Protein AF-A0A7Y9KWG1-F1 (afdb_monomer_lite)

Secondary structure (DSSP, 8-state):
---HHHHHHHHHHHHHHHHHHHHHHHHHHHHHHTT--SS-S-TT--TT-HHHHHHHHHHHHHHHHHHHHHHHHHHHHHHHHHHHHHHHHHHHHHHHHHHHHHHHHHHHHHHHHHHHHHHHHHHHHHHHHHHHHHHHHHHHHHHHHTS-------PPP--S-----TTSGGGS-THHHHHHHHHHHHHHHHHHHHHHHHHTT---

Structure (mmCIF, N/CA/C/O backbone):
data_AF-A0A7Y9KWG1-F1
#
_entry.id   AF-A0A7Y9KWG1-F1
#
loop_
_atom_site.group_PDB
_atom_site.id
_atom_site.type_symbol
_atom_site.label_atom_id
_atom_site.label_alt_id
_atom_site.label_comp_id
_atom_site.label_asym_id
_atom_site.label_entity_id
_atom_site.label_seq_id
_atom_site.pdbx_PDB_ins_code
_atom_site.Cartn_x
_atom_site.Cartn_y
_atom_site.Cartn_z
_atom_site.occupancy
_atom_site.B_iso_or_equiv
_atom_site.auth_seq_id
_atom_site.auth_comp_id
_atom_site.auth_asym_id
_atom_site.auth_atom_id
_atom_site.pdbx_PDB_model_num
ATOM 1 N N . MET A 1 1 ? 37.157 -13.982 -75.250 1.00 63.09 1 MET A N 1
ATOM 2 C CA . MET A 1 1 ? 36.472 -14.743 -74.189 1.00 63.09 1 MET A CA 1
ATOM 3 C C . MET A 1 1 ? 37.329 -14.555 -72.957 1.00 63.09 1 MET A C 1
ATOM 5 O O . MET A 1 1 ? 38.523 -14.784 -73.081 1.00 63.09 1 MET A O 1
ATOM 9 N N . LEU A 1 2 ? 36.784 -13.991 -71.878 1.00 57.88 2 LEU A N 1
ATOM 10 C CA . LEU A 1 2 ? 37.508 -13.905 -70.606 1.00 57.88 2 LEU A CA 1
ATOM 11 C C . LEU A 1 2 ? 37.695 -15.330 -70.076 1.00 57.88 2 LEU A C 1
ATOM 13 O O . LEU A 1 2 ? 36.798 -16.157 -70.253 1.00 57.88 2 LEU A O 1
ATOM 17 N N . ASP A 1 3 ? 38.848 -15.624 -69.483 1.00 78.81 3 ASP A N 1
ATOM 18 C CA . ASP A 1 3 ? 39.082 -16.937 -68.889 1.00 78.81 3 ASP A CA 1
ATOM 19 C C . ASP A 1 3 ? 38.172 -17.104 -67.662 1.00 78.81 3 ASP A C 1
ATOM 21 O O . ASP A 1 3 ? 37.868 -16.140 -66.960 1.00 78.81 3 ASP A O 1
ATOM 25 N N . ALA A 1 4 ? 37.733 -18.331 -67.362 1.00 77.38 4 ALA A N 1
ATOM 26 C CA . ALA A 1 4 ? 36.823 -18.611 -66.238 1.00 77.38 4 ALA A CA 1
ATOM 27 C C . ALA A 1 4 ? 37.350 -18.104 -64.872 1.00 77.38 4 ALA A C 1
ATOM 29 O O . ALA A 1 4 ? 36.584 -17.887 -63.932 1.00 77.38 4 ALA A O 1
ATOM 30 N N . ILE A 1 5 ? 38.668 -17.900 -64.766 1.00 76.06 5 ILE A N 1
ATOM 31 C CA . ILE A 1 5 ? 39.344 -17.313 -63.604 1.00 76.06 5 ILE A CA 1
ATOM 32 C C . ILE A 1 5 ? 39.024 -15.814 -63.472 1.00 76.06 5 ILE A C 1
ATOM 34 O O . ILE A 1 5 ? 38.754 -15.349 -62.362 1.00 76.06 5 ILE A O 1
ATOM 38 N N . ASP A 1 6 ? 38.983 -15.078 -64.583 1.00 83.50 6 ASP A N 1
ATOM 39 C CA . ASP A 1 6 ? 38.647 -13.651 -64.600 1.00 83.50 6 ASP A CA 1
ATOM 40 C C . ASP A 1 6 ? 37.170 -13.434 -64.246 1.00 83.50 6 ASP A C 1
ATOM 42 O O . ASP A 1 6 ? 36.830 -12.526 -63.487 1.00 83.50 6 ASP A O 1
ATOM 46 N N . GLU A 1 7 ? 36.286 -14.316 -64.717 1.00 84.94 7 GLU A N 1
ATOM 47 C CA . GLU A 1 7 ? 34.850 -14.259 -64.421 1.00 84.94 7 GLU A CA 1
ATOM 48 C C . GLU A 1 7 ? 34.554 -14.504 -62.929 1.00 84.94 7 GLU A C 1
ATOM 50 O O . GLU A 1 7 ? 33.782 -13.768 -62.306 1.00 84.94 7 GLU A O 1
ATOM 55 N N . ALA A 1 8 ? 35.231 -15.478 -62.311 1.00 83.56 8 ALA A N 1
ATOM 56 C CA . ALA A 1 8 ? 35.120 -15.730 -60.875 1.00 83.56 8 ALA A CA 1
ATOM 57 C C . ALA A 1 8 ? 35.680 -14.573 -60.023 1.00 83.56 8 ALA A C 1
ATOM 59 O O . ALA A 1 8 ? 35.134 -14.268 -58.957 1.00 83.56 8 ALA A O 1
ATOM 60 N N . HIS A 1 9 ? 36.752 -13.915 -60.479 1.00 86.25 9 HIS A N 1
ATOM 61 C CA . HIS A 1 9 ? 37.330 -12.759 -59.793 1.00 86.25 9 HIS A CA 1
ATOM 62 C C . HIS A 1 9 ? 36.401 -11.537 -59.842 1.00 86.25 9 HIS A C 1
ATOM 64 O O . HIS A 1 9 ? 36.146 -10.918 -58.807 1.00 86.25 9 HIS A O 1
ATOM 70 N N . ILE A 1 10 ? 35.825 -11.243 -61.012 1.00 85.81 10 ILE A N 1
ATOM 71 C CA . ILE A 1 10 ? 34.854 -10.154 -61.195 1.00 85.81 10 ILE A CA 1
ATOM 72 C C . ILE A 1 10 ? 33.613 -10.382 -60.328 1.00 85.81 10 ILE A C 1
ATOM 74 O O . ILE A 1 10 ? 33.150 -9.461 -59.657 1.00 85.81 10 ILE A O 1
ATOM 78 N N . LYS A 1 11 ? 33.099 -11.616 -60.284 1.00 90.38 11 LYS A N 1
ATOM 79 C CA . LYS A 1 11 ? 31.949 -11.953 -59.439 1.00 90.38 11 LYS A CA 1
ATOM 80 C C . LYS A 1 11 ? 32.225 -11.676 -57.959 1.00 90.38 11 LYS A C 1
ATOM 82 O O . LYS A 1 11 ? 31.400 -11.056 -57.296 1.00 90.38 11 LYS A O 1
ATOM 87 N N . ARG A 1 12 ? 33.398 -12.072 -57.453 1.00 88.88 12 ARG A N 1
ATOM 88 C CA . ARG A 1 12 ? 33.792 -11.814 -56.059 1.00 88.88 12 ARG A CA 1
ATOM 89 C C . ARG A 1 12 ? 33.880 -10.317 -55.753 1.00 88.88 12 ARG A C 1
ATOM 91 O O . ARG A 1 12 ? 33.407 -9.893 -54.706 1.00 88.88 12 ARG A O 1
ATOM 98 N N . LEU A 1 13 ? 34.455 -9.530 -56.662 1.00 87.81 13 LEU A N 1
ATOM 99 C CA . LEU A 1 13 ? 34.526 -8.073 -56.519 1.00 87.81 13 LEU A CA 1
ATOM 100 C C . LEU A 1 13 ? 33.133 -7.433 -56.487 1.00 87.81 13 LEU A C 1
ATOM 102 O O . LEU A 1 13 ? 32.900 -6.519 -55.702 1.00 87.81 13 LEU A O 1
ATOM 106 N N . ASN A 1 14 ? 32.196 -7.919 -57.304 1.00 87.88 14 ASN A N 1
ATOM 107 C CA . ASN A 1 14 ? 30.817 -7.432 -57.292 1.00 87.88 14 ASN A CA 1
ATOM 108 C C . ASN A 1 14 ? 30.108 -7.762 -55.972 1.00 87.88 14 ASN A C 1
ATOM 110 O O . ASN A 1 14 ? 29.513 -6.870 -55.379 1.00 87.88 14 ASN A O 1
ATOM 114 N N . GLU A 1 15 ? 30.246 -8.989 -55.463 1.00 90.75 15 GLU A N 1
ATOM 115 C CA . GLU A 1 15 ? 29.687 -9.381 -54.159 1.00 90.75 15 GLU A CA 1
ATOM 116 C C . GLU A 1 15 ? 30.280 -8.554 -53.002 1.00 90.75 15 GLU A C 1
ATOM 118 O O . GLU A 1 15 ? 29.575 -8.168 -52.070 1.00 90.75 15 GLU A O 1
ATOM 123 N N . GLU A 1 16 ? 31.582 -8.261 -53.040 1.00 88.62 16 GLU A N 1
ATOM 124 C CA . GLU A 1 16 ? 32.236 -7.403 -52.046 1.00 88.62 16 GLU A CA 1
ATOM 125 C C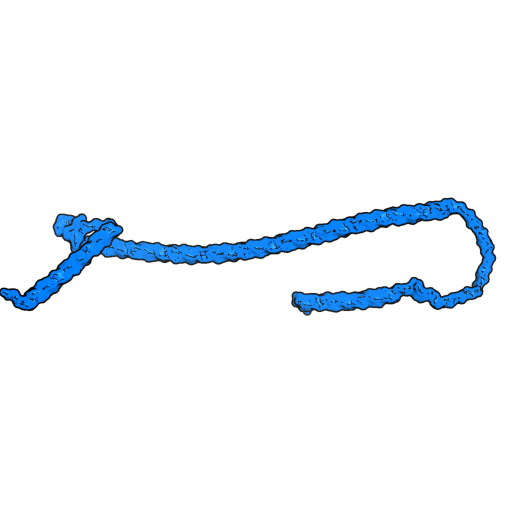 . GLU A 1 16 ? 31.746 -5.949 -52.139 1.00 88.62 16 GLU A C 1
ATOM 127 O O . GLU A 1 16 ? 31.487 -5.312 -51.115 1.00 88.62 16 GLU A O 1
ATOM 132 N N . ASN A 1 17 ? 31.542 -5.440 -53.355 1.00 83.94 17 ASN A N 1
ATOM 133 C CA . ASN A 1 17 ? 30.982 -4.111 -53.587 1.00 83.94 17 ASN A CA 1
ATOM 134 C C . ASN A 1 17 ? 29.526 -3.995 -53.121 1.00 83.94 17 ASN A C 1
ATOM 136 O O . ASN A 1 17 ? 29.166 -2.958 -52.559 1.00 83.94 17 ASN A O 1
ATOM 140 N N . GLU A 1 18 ? 28.712 -5.034 -53.321 1.00 90.25 18 GLU A N 1
ATOM 141 C CA . GLU A 1 18 ? 27.336 -5.119 -52.819 1.00 90.25 18 GLU A CA 1
ATOM 142 C C . GLU A 1 18 ? 27.313 -5.075 -51.289 1.00 90.25 18 GLU A C 1
ATOM 144 O O . GLU A 1 18 ? 26.686 -4.181 -50.720 1.00 90.25 18 GLU A O 1
ATOM 149 N N . ARG A 1 19 ? 28.102 -5.925 -50.613 1.00 88.56 19 ARG A N 1
ATOM 150 C CA . ARG A 1 19 ? 28.241 -5.890 -49.142 1.00 88.56 19 ARG A CA 1
ATOM 151 C C . ARG A 1 19 ? 28.745 -4.539 -48.641 1.00 88.56 19 ARG A C 1
ATOM 153 O O . ARG A 1 19 ? 28.285 -4.033 -47.620 1.00 88.56 19 ARG A O 1
ATOM 160 N N . GLY A 1 20 ? 29.686 -3.929 -49.360 1.00 89.00 20 GLY A N 1
ATOM 161 C CA . GLY A 1 20 ? 30.158 -2.577 -49.071 1.00 89.00 20 GLY A CA 1
ATOM 162 C C . GLY A 1 20 ? 29.061 -1.523 -49.252 1.00 89.00 20 GLY A C 1
ATOM 163 O O . GLY A 1 20 ? 29.008 -0.557 -48.498 1.00 89.00 20 GLY A O 1
ATOM 164 N N . GLY A 1 21 ? 28.176 -1.692 -50.237 1.00 89.44 21 GLY A N 1
ATOM 165 C CA . GLY A 1 21 ? 26.978 -0.876 -50.443 1.00 89.44 21 GLY A CA 1
ATOM 166 C C . GLY A 1 21 ? 26.003 -0.966 -49.270 1.00 89.44 21 GLY A C 1
ATOM 167 O O . GLY A 1 21 ? 25.640 0.067 -48.712 1.00 89.44 21 GLY A O 1
ATOM 168 N N . GLU A 1 22 ? 25.665 -2.181 -48.845 1.00 91.56 22 GLU A N 1
ATOM 169 C CA . GLU A 1 22 ? 24.776 -2.438 -47.705 1.00 91.56 22 GLU A CA 1
ATOM 170 C C . GLU A 1 22 ? 25.346 -1.877 -46.396 1.00 91.56 22 GLU A C 1
ATOM 172 O O . GLU A 1 22 ? 24.658 -1.178 -45.654 1.00 91.56 22 GLU A O 1
ATOM 177 N N . ALA A 1 23 ? 26.636 -2.106 -46.127 1.00 88.38 23 ALA A N 1
ATOM 178 C CA . ALA A 1 23 ? 27.297 -1.570 -44.938 1.00 88.38 23 ALA A CA 1
ATOM 179 C C . ALA A 1 23 ? 27.255 -0.034 -44.905 1.00 88.38 23 ALA A C 1
ATOM 181 O O . ALA A 1 23 ? 27.014 0.568 -43.856 1.00 88.38 23 ALA A O 1
ATOM 182 N N . ARG A 1 24 ? 27.444 0.609 -46.064 1.00 89.62 24 ARG A N 1
ATOM 183 C CA . ARG A 1 24 ? 27.306 2.061 -46.213 1.00 89.62 24 ARG A CA 1
ATOM 184 C C . ARG A 1 24 ? 25.878 2.514 -45.918 1.00 89.62 24 ARG A C 1
ATOM 186 O O . ARG A 1 24 ? 25.691 3.449 -45.144 1.00 89.62 24 ARG A O 1
ATOM 193 N N . GLU A 1 25 ? 24.872 1.840 -46.461 1.00 91.50 25 GLU A N 1
ATOM 194 C CA . GLU A 1 25 ? 23.468 2.167 -46.195 1.00 91.50 25 GLU A CA 1
ATOM 195 C C . GLU A 1 25 ? 23.121 2.077 -44.700 1.00 91.50 25 GLU A C 1
ATOM 197 O O . GLU A 1 25 ? 22.527 3.008 -44.147 1.00 91.50 25 GLU A O 1
ATOM 202 N N . VAL A 1 26 ? 23.571 1.017 -44.019 1.00 92.94 26 VAL A N 1
ATOM 203 C CA . VAL A 1 26 ? 23.389 0.849 -42.569 1.00 92.94 26 VAL A CA 1
ATOM 204 C C . VAL A 1 26 ? 24.046 1.993 -41.802 1.00 92.94 26 VAL A C 1
ATOM 206 O O . VAL A 1 26 ? 23.401 2.612 -40.957 1.00 92.94 26 VAL A O 1
ATOM 209 N N . VAL A 1 27 ? 25.299 2.336 -42.116 1.00 91.75 27 VAL A N 1
ATOM 210 C CA . VAL A 1 27 ? 26.000 3.437 -41.439 1.00 91.75 27 VAL A CA 1
ATOM 211 C C . VAL A 1 27 ? 25.321 4.781 -41.701 1.00 91.75 27 VAL A C 1
ATOM 213 O O . VAL A 1 27 ? 25.175 5.566 -40.768 1.00 91.75 27 VAL A O 1
ATOM 216 N N . ALA A 1 28 ? 24.843 5.047 -42.919 1.00 89.44 28 ALA A N 1
ATOM 217 C CA . ALA A 1 28 ? 24.064 6.251 -43.211 1.00 89.44 28 ALA A CA 1
ATOM 218 C C . ALA A 1 28 ? 22.732 6.286 -42.447 1.00 89.44 28 ALA A C 1
ATOM 220 O O . ALA A 1 28 ? 22.274 7.359 -42.052 1.00 89.44 28 ALA A O 1
ATOM 221 N N . SER A 1 29 ? 22.086 5.138 -42.230 1.00 92.88 29 SER A N 1
ATOM 222 C CA . SER A 1 29 ? 20.887 5.056 -41.393 1.00 92.88 29 SER A CA 1
ATOM 223 C C . SER A 1 29 ? 21.209 5.352 -39.932 1.00 92.88 29 SER A C 1
ATOM 225 O O . SER A 1 29 ? 20.569 6.215 -39.342 1.00 92.88 29 SER A O 1
ATOM 227 N N . VAL A 1 30 ? 22.229 4.699 -39.368 1.00 93.19 30 VAL A N 1
ATOM 228 C CA . VAL A 1 30 ? 22.661 4.913 -37.979 1.00 93.19 30 VAL A CA 1
ATOM 229 C C . VAL A 1 30 ? 23.086 6.363 -37.763 1.00 93.19 30 VAL A C 1
ATOM 231 O O . VAL A 1 30 ? 22.670 6.979 -36.789 1.00 93.19 30 VAL A O 1
ATOM 234 N N . ALA A 1 31 ? 23.849 6.941 -38.691 1.00 92.19 31 ALA A N 1
ATOM 235 C CA . ALA A 1 31 ? 24.251 8.339 -38.631 1.00 92.19 31 ALA A CA 1
ATOM 236 C C . ALA A 1 31 ? 23.039 9.280 -38.612 1.00 92.19 31 ALA A C 1
ATOM 238 O O . ALA A 1 31 ? 22.985 10.166 -37.770 1.00 92.19 31 ALA A O 1
ATOM 239 N N . ARG A 1 32 ? 22.028 9.048 -39.463 1.00 93.19 32 ARG A N 1
ATOM 240 C CA . ARG A 1 32 ? 20.771 9.818 -39.430 1.00 93.19 32 ARG A CA 1
ATOM 241 C C . ARG A 1 32 ? 20.016 9.650 -38.113 1.00 93.19 32 ARG A C 1
ATOM 243 O O . ARG A 1 32 ? 19.510 10.630 -37.587 1.00 93.19 32 ARG A O 1
ATOM 250 N N . THR A 1 33 ? 19.938 8.433 -37.576 1.00 95.31 33 THR A N 1
ATOM 251 C CA . THR A 1 33 ? 19.261 8.164 -36.296 1.00 95.31 33 THR A CA 1
ATOM 252 C C . THR A 1 33 ? 19.965 8.833 -35.116 1.00 95.31 33 THR A C 1
ATOM 254 O O . THR A 1 33 ? 19.301 9.297 -34.197 1.00 95.31 33 THR A O 1
ATOM 257 N N . LEU A 1 34 ? 21.296 8.892 -35.147 1.00 94.06 34 LEU A N 1
ATOM 258 C CA . LEU A 1 34 ? 22.128 9.511 -34.112 1.00 94.06 34 LEU A CA 1
ATOM 259 C C . LEU A 1 34 ? 22.399 11.004 -34.360 1.00 94.06 34 LEU A C 1
ATOM 261 O O . LEU A 1 34 ? 23.184 11.597 -33.626 1.00 94.06 34 LEU A O 1
ATOM 265 N N . ASP A 1 35 ? 21.801 11.586 -35.402 1.00 93.75 35 ASP A N 1
ATOM 266 C CA . ASP A 1 35 ? 22.031 12.967 -35.850 1.00 93.75 35 ASP A CA 1
ATOM 267 C C . ASP A 1 35 ? 23.522 13.310 -36.088 1.00 93.75 35 ASP A C 1
ATOM 269 O O . ASP A 1 35 ? 24.018 14.406 -35.826 1.00 93.75 35 ASP A O 1
ATOM 273 N N . VAL A 1 36 ? 24.285 12.338 -36.594 1.00 91.94 36 VAL A N 1
ATOM 274 C CA . VAL A 1 36 ? 25.698 12.494 -36.953 1.00 91.94 36 VAL A CA 1
ATOM 275 C C . VAL A 1 36 ? 25.813 12.909 -38.417 1.00 91.94 36 VAL A C 1
ATOM 277 O O . VAL A 1 36 ? 25.552 12.128 -39.331 1.00 91.94 36 VAL A O 1
ATOM 280 N N . VAL A 1 37 ? 26.283 14.133 -38.654 1.00 87.62 37 VAL A N 1
ATOM 281 C CA . VAL A 1 37 ? 26.509 14.655 -40.011 1.00 87.62 37 VAL A CA 1
ATOM 282 C C . VAL A 1 37 ? 27.708 13.969 -40.678 1.00 87.62 37 VAL A C 1
ATOM 284 O O . VAL A 1 37 ? 28.853 14.119 -40.234 1.00 87.62 37 VAL A O 1
ATOM 287 N N . LEU A 1 38 ? 27.449 13.256 -41.779 1.00 81.88 38 LEU A N 1
ATOM 288 C CA . LEU A 1 38 ? 28.458 12.663 -42.660 1.00 81.88 38 LEU A CA 1
ATOM 289 C C . LEU A 1 38 ? 28.808 13.646 -43.794 1.00 81.88 38 LEU A C 1
ATOM 291 O O . LEU A 1 38 ? 27.933 13.996 -44.580 1.00 81.88 38 LEU A O 1
ATOM 295 N N . GLY A 1 39 ? 30.079 14.055 -43.918 1.00 73.06 39 GLY A N 1
ATOM 296 C CA . GLY A 1 39 ? 30.574 14.808 -45.089 1.00 73.06 39 GLY A CA 1
ATOM 297 C C . GLY A 1 39 ? 31.030 16.257 -44.867 1.00 73.06 39 GLY A C 1
ATOM 298 O O . GLY A 1 39 ? 31.574 16.847 -45.792 1.00 73.06 39 GLY A O 1
ATOM 299 N N . ASP A 1 40 ? 30.905 16.813 -43.661 1.00 65.00 40 ASP A N 1
ATOM 300 C CA . ASP A 1 40 ? 31.290 18.211 -43.367 1.00 65.00 40 ASP A CA 1
ATOM 301 C C . ASP A 1 40 ? 32.778 18.419 -43.030 1.00 65.00 40 ASP A C 1
ATOM 303 O O . ASP A 1 40 ? 33.183 19.432 -42.464 1.00 65.00 40 ASP A O 1
ATOM 307 N N . THR A 1 41 ? 33.636 17.457 -43.354 1.00 57.41 41 THR A N 1
ATOM 308 C CA . THR A 1 41 ? 35.002 17.419 -42.820 1.00 57.41 41 THR A CA 1
ATOM 309 C C . THR A 1 41 ? 36.060 18.102 -43.720 1.00 57.41 41 THR A C 1
ATOM 311 O O . THR A 1 41 ? 37.245 18.105 -43.399 1.00 57.41 41 THR A O 1
ATOM 314 N N . GLY A 1 42 ? 35.641 18.807 -44.780 1.00 59.00 42 GLY A N 1
ATOM 315 C CA . GLY A 1 42 ? 36.491 19.698 -45.585 1.00 59.00 42 GLY A CA 1
ATOM 316 C C . GLY A 1 42 ? 36.566 19.332 -47.071 1.00 59.00 42 GLY A C 1
ATOM 317 O O . GLY A 1 42 ? 36.073 18.293 -47.510 1.00 59.00 42 GLY A O 1
ATOM 318 N N . ILE A 1 43 ? 37.183 20.213 -47.869 1.00 54.94 43 ILE A N 1
ATOM 319 C CA . ILE A 1 43 ? 37.320 20.041 -49.325 1.00 54.94 43 ILE A CA 1
ATOM 320 C C . ILE A 1 43 ? 38.084 18.739 -49.616 1.00 54.94 43 ILE A C 1
ATOM 322 O O . ILE A 1 43 ? 39.252 18.609 -49.258 1.00 54.94 43 ILE A O 1
ATOM 326 N N . GLY A 1 44 ? 37.427 17.797 -50.298 1.00 61.28 44 GLY A N 1
ATOM 327 C CA . GLY A 1 44 ? 38.034 16.548 -50.770 1.00 61.28 44 GLY A CA 1
ATOM 328 C C . GLY A 1 44 ? 37.827 15.321 -49.877 1.00 61.28 44 GLY A C 1
ATOM 329 O O . GLY A 1 44 ? 38.354 14.261 -50.210 1.00 61.28 44 GLY A O 1
ATOM 330 N N . GLN A 1 45 ? 37.062 15.412 -48.784 1.00 63.50 45 GLN A N 1
ATOM 331 C CA . GLN A 1 45 ? 36.772 14.242 -47.952 1.00 63.50 45 GLN A CA 1
ATOM 332 C C . GLN A 1 45 ? 35.499 13.511 -48.376 1.00 63.50 45 GLN A C 1
ATOM 334 O O . GLN A 1 45 ? 34.439 14.098 -48.576 1.00 63.50 45 GLN A O 1
ATOM 339 N N . SER A 1 46 ? 35.626 12.192 -48.521 1.00 78.06 46 SER A N 1
ATOM 340 C CA . SER A 1 46 ? 34.504 11.309 -48.826 1.00 78.06 46 SER A CA 1
ATOM 341 C C . SER A 1 46 ? 33.565 11.211 -47.622 1.00 78.06 46 SER A C 1
ATOM 343 O O . SER A 1 46 ? 34.002 11.143 -46.473 1.00 78.06 46 SER A O 1
ATOM 345 N N . MET A 1 47 ? 32.263 11.096 -47.885 1.00 80.06 47 MET A N 1
ATOM 346 C CA . MET A 1 47 ? 31.250 10.711 -46.891 1.00 80.06 47 MET A CA 1
ATOM 347 C C . MET A 1 47 ? 31.660 9.451 -46.102 1.00 80.06 47 MET A C 1
ATOM 349 O O . MET A 1 47 ? 31.330 9.310 -44.927 1.00 80.06 47 MET A O 1
ATOM 353 N N . TRP A 1 48 ? 32.444 8.578 -46.741 1.00 86.31 48 TRP A N 1
ATOM 354 C CA . TRP A 1 48 ? 32.934 7.305 -46.213 1.00 86.31 48 TRP A CA 1
ATOM 355 C C . TRP A 1 48 ? 34.362 7.367 -45.655 1.00 86.31 48 TRP A C 1
ATOM 357 O O . TRP A 1 48 ? 34.996 6.329 -45.481 1.00 86.31 48 TRP A O 1
ATOM 367 N N . ASP A 1 49 ? 34.892 8.566 -45.392 1.00 87.62 49 ASP A N 1
ATOM 368 C CA . ASP A 1 49 ? 36.191 8.733 -44.734 1.00 87.62 49 ASP A CA 1
ATOM 369 C C . ASP A 1 49 ? 36.182 8.011 -43.366 1.00 87.62 49 ASP A C 1
ATOM 371 O O . ASP A 1 49 ? 35.227 8.172 -42.592 1.00 87.62 49 ASP A O 1
ATOM 375 N N . PRO A 1 50 ? 37.235 7.238 -43.027 1.00 88.31 50 PRO A N 1
ATOM 376 C CA . PRO A 1 50 ? 37.425 6.671 -41.695 1.00 88.31 50 PRO A CA 1
ATOM 377 C C . PRO A 1 50 ? 37.142 7.633 -40.530 1.00 88.31 50 PRO A C 1
ATOM 379 O O . PRO A 1 50 ? 36.683 7.190 -39.477 1.00 88.31 50 PRO A O 1
ATOM 382 N N . ALA A 1 51 ? 37.387 8.939 -40.683 1.00 86.94 51 ALA A N 1
ATOM 383 C CA . ALA A 1 51 ? 37.045 9.938 -39.668 1.00 86.94 51 ALA A CA 1
ATOM 384 C C . ALA A 1 51 ? 35.529 10.048 -39.420 1.00 86.94 51 ALA A C 1
ATOM 386 O O . ALA A 1 51 ? 35.099 10.071 -38.266 1.00 86.94 51 ALA A O 1
ATOM 387 N N . ASN A 1 52 ? 34.718 10.053 -40.480 1.00 86.69 52 ASN A N 1
ATOM 388 C CA . ASN A 1 52 ? 33.259 10.086 -40.381 1.00 86.69 52 ASN A CA 1
ATOM 389 C C . ASN A 1 52 ? 32.712 8.779 -39.794 1.00 86.69 52 ASN A C 1
ATOM 391 O O . ASN A 1 52 ? 31.849 8.816 -38.920 1.00 86.69 52 ASN A O 1
ATOM 395 N N . MET A 1 53 ? 33.284 7.632 -40.174 1.00 90.19 53 MET A N 1
ATOM 396 C CA . MET A 1 53 ? 32.913 6.334 -39.593 1.00 90.19 53 MET A CA 1
ATOM 397 C C . MET A 1 53 ? 33.202 6.284 -38.087 1.00 90.19 53 MET A C 1
ATOM 399 O O . MET A 1 53 ? 32.352 5.854 -37.310 1.00 90.19 53 MET A O 1
ATOM 403 N N . ARG A 1 54 ? 34.365 6.791 -37.648 1.00 90.69 54 ARG A N 1
ATOM 404 C CA . ARG A 1 54 ? 34.701 6.885 -36.217 1.00 90.69 54 ARG A CA 1
ATOM 405 C C . ARG A 1 54 ? 33.696 7.732 -35.444 1.00 90.69 54 ARG A C 1
ATOM 407 O O . ARG A 1 54 ? 33.319 7.340 -34.350 1.00 90.69 54 ARG A O 1
ATOM 414 N N . ARG A 1 55 ? 33.220 8.847 -36.007 1.00 90.62 55 ARG A N 1
ATOM 415 C CA . ARG A 1 55 ? 32.199 9.691 -35.358 1.00 90.62 55 ARG A CA 1
ATOM 416 C C . ARG A 1 55 ? 30.892 8.932 -35.136 1.00 90.62 55 ARG A C 1
ATOM 418 O O . ARG A 1 55 ? 30.341 9.010 -34.043 1.00 90.62 55 ARG A O 1
ATOM 425 N N . VAL A 1 56 ? 30.433 8.173 -36.134 1.00 93.38 56 VAL A N 1
ATOM 426 C CA . VAL A 1 56 ? 29.225 7.339 -36.005 1.00 93.38 56 VAL A CA 1
ATOM 427 C C . VAL A 1 56 ? 29.415 6.260 -34.941 1.00 93.38 56 VAL A C 1
ATOM 429 O O . VAL A 1 56 ? 28.544 6.089 -34.093 1.00 93.38 56 VAL A O 1
ATOM 432 N N . VAL A 1 57 ? 30.561 5.571 -34.941 1.00 95.06 57 VAL A N 1
ATOM 433 C CA . VAL A 1 57 ? 30.872 4.548 -33.929 1.00 95.06 57 VAL A CA 1
ATOM 434 C C . VAL A 1 57 ? 30.916 5.158 -32.529 1.00 95.06 57 VAL A C 1
ATOM 436 O O . VAL A 1 57 ? 30.256 4.643 -31.635 1.00 95.06 57 VAL A O 1
ATOM 439 N N . CYS A 1 58 ? 31.606 6.286 -32.338 1.00 95.31 58 CYS A N 1
ATOM 440 C CA . CYS A 1 58 ? 31.658 6.967 -31.043 1.00 95.31 58 CYS A CA 1
ATOM 441 C C . CYS A 1 58 ? 30.268 7.411 -30.563 1.00 95.31 58 CYS A C 1
ATOM 443 O O . CYS A 1 58 ? 29.963 7.268 -29.382 1.00 95.31 58 CYS A O 1
ATOM 445 N N . ALA A 1 59 ? 29.412 7.919 -31.455 1.00 95.81 59 ALA A N 1
ATOM 446 C CA . ALA A 1 59 ? 28.039 8.285 -31.106 1.00 95.81 59 ALA A CA 1
ATOM 447 C C . ALA A 1 59 ? 27.198 7.056 -30.715 1.00 95.81 59 ALA A C 1
ATOM 449 O O . ALA A 1 59 ? 26.447 7.103 -29.743 1.00 95.81 59 ALA A O 1
ATOM 450 N N . ALA A 1 60 ? 27.357 5.938 -31.428 1.00 96.50 60 ALA A N 1
ATOM 451 C CA . ALA A 1 60 ? 26.669 4.690 -31.109 1.00 96.50 60 ALA A CA 1
ATOM 452 C C . ALA A 1 60 ? 27.138 4.106 -29.765 1.00 96.50 60 ALA A C 1
ATOM 454 O O . ALA A 1 60 ? 26.323 3.635 -28.974 1.00 96.50 60 ALA A O 1
ATOM 455 N N . GLU A 1 61 ? 28.441 4.165 -29.479 1.00 97.31 61 GLU A N 1
ATOM 456 C CA . GLU A 1 61 ? 29.004 3.760 -28.189 1.00 97.31 61 GLU A CA 1
ATOM 457 C C . GLU A 1 61 ? 28.516 4.651 -27.045 1.00 97.31 61 GLU A C 1
ATOM 459 O O . GLU A 1 61 ? 28.177 4.131 -25.982 1.00 97.31 61 GLU A O 1
ATOM 464 N N . ALA A 1 62 ? 28.430 5.967 -27.264 1.00 96.88 62 ALA A N 1
ATOM 465 C CA . ALA A 1 62 ? 27.867 6.900 -26.293 1.00 96.88 62 ALA A CA 1
ATOM 466 C C . ALA A 1 62 ? 26.405 6.554 -25.979 1.00 96.88 62 ALA A C 1
ATOM 468 O O . ALA A 1 62 ? 26.076 6.337 -24.815 1.00 96.88 62 ALA A O 1
ATOM 469 N N . LEU A 1 63 ? 25.566 6.371 -27.008 1.00 96.69 63 LEU A N 1
ATOM 470 C CA . LEU A 1 63 ? 24.166 5.983 -26.824 1.00 96.69 63 LEU A CA 1
ATOM 471 C C . LEU A 1 63 ? 24.032 4.637 -26.099 1.00 96.69 63 LEU A C 1
ATOM 473 O O . LEU A 1 63 ? 23.191 4.489 -25.217 1.00 96.69 63 LEU A O 1
ATOM 477 N N . ARG A 1 64 ? 24.869 3.649 -26.441 1.00 97.50 64 ARG A N 1
ATOM 478 C CA . ARG A 1 64 ? 24.882 2.348 -25.758 1.00 97.50 64 ARG A CA 1
ATOM 479 C C . ARG A 1 64 ? 25.208 2.501 -24.272 1.00 97.50 64 ARG A C 1
ATOM 481 O O . ARG A 1 64 ? 24.572 1.855 -23.445 1.00 97.50 64 ARG A O 1
ATOM 488 N N . ASN A 1 65 ? 26.196 3.327 -23.937 1.00 97.25 65 ASN A N 1
ATOM 489 C CA . ASN A 1 65 ? 26.585 3.567 -22.550 1.00 97.25 65 ASN A CA 1
ATOM 490 C C . ASN A 1 65 ? 25.489 4.318 -21.780 1.00 97.25 65 ASN A C 1
ATOM 492 O O . ASN A 1 65 ? 25.238 3.999 -20.621 1.00 97.25 65 ASN A O 1
ATOM 496 N N . ASP A 1 66 ? 24.813 5.275 -22.416 1.00 97.44 66 ASP A N 1
ATOM 497 C CA . ASP A 1 66 ? 23.689 5.994 -21.810 1.00 97.44 66 ASP A CA 1
ATOM 498 C C . ASP A 1 66 ? 22.485 5.073 -21.586 1.00 97.44 66 ASP A C 1
ATOM 500 O O . ASP A 1 66 ? 21.874 5.113 -20.521 1.00 97.44 66 ASP A O 1
ATOM 504 N N . LEU A 1 67 ? 22.195 4.176 -22.533 1.00 96.94 67 LEU A N 1
ATOM 505 C CA . LEU A 1 67 ? 21.165 3.149 -22.379 1.00 96.94 67 LEU A CA 1
ATOM 506 C C . LEU A 1 67 ? 21.502 2.171 -21.246 1.00 96.94 67 LEU A C 1
ATOM 508 O O . LEU A 1 67 ? 20.618 1.803 -20.478 1.00 96.94 67 LEU A O 1
ATOM 512 N N . ALA A 1 68 ? 22.771 1.783 -21.101 1.00 97.38 68 ALA A N 1
ATOM 513 C CA . ALA A 1 68 ? 23.208 0.940 -19.991 1.00 97.38 68 ALA A CA 1
ATOM 514 C C . ALA A 1 68 ? 22.989 1.626 -18.632 1.00 97.38 68 ALA A C 1
ATOM 516 O O . ALA A 1 68 ? 22.415 1.016 -17.734 1.00 97.38 68 ALA A O 1
ATOM 517 N N . LYS A 1 69 ? 23.357 2.908 -18.507 1.00 97.12 69 LYS A N 1
ATOM 518 C CA . LYS A 1 69 ? 23.099 3.701 -17.292 1.00 97.12 69 LYS A CA 1
ATOM 519 C C . LYS A 1 69 ? 21.606 3.881 -17.021 1.00 97.12 69 LYS A C 1
ATOM 521 O O . LYS A 1 69 ? 21.176 3.829 -15.875 1.00 97.12 69 LYS A O 1
ATOM 526 N N . ALA A 1 70 ? 20.811 4.106 -18.067 1.00 97.06 70 ALA A N 1
ATOM 527 C CA . ALA A 1 70 ? 19.366 4.231 -17.932 1.00 97.06 70 ALA A CA 1
ATOM 528 C C . ALA A 1 70 ? 18.751 2.925 -17.415 1.00 97.06 70 ALA A C 1
ATOM 530 O O . ALA A 1 70 ? 17.937 2.970 -16.498 1.00 97.06 70 ALA A O 1
ATOM 531 N N . ASN A 1 71 ? 19.184 1.773 -17.928 1.00 96.62 71 ASN A N 1
ATOM 532 C CA . ASN A 1 71 ? 18.726 0.473 -17.442 1.00 96.62 71 ASN A CA 1
ATOM 533 C C . ASN A 1 71 ? 19.113 0.234 -15.978 1.00 96.62 71 ASN A C 1
ATOM 535 O O . ASN A 1 71 ? 18.254 -0.152 -15.198 1.00 96.62 71 ASN A O 1
ATOM 539 N N . GLU A 1 72 ? 20.348 0.552 -15.584 1.00 96.69 72 GLU A N 1
ATOM 540 C CA . GLU A 1 72 ? 20.776 0.469 -14.179 1.00 96.69 72 GLU A CA 1
ATOM 541 C C . GLU A 1 72 ? 19.893 1.346 -13.274 1.00 96.69 72 GLU A C 1
ATOM 543 O O . GLU A 1 72 ? 19.417 0.902 -12.233 1.00 96.69 72 GLU A O 1
ATOM 548 N N . SER A 1 73 ? 19.567 2.566 -13.717 1.00 96.56 73 SER A N 1
ATOM 549 C CA . SER A 1 73 ? 18.664 3.445 -12.967 1.00 96.56 73 SER A CA 1
ATOM 550 C C . SER A 1 73 ? 17.226 2.915 -12.880 1.00 96.56 73 SER A C 1
ATOM 552 O O . SER A 1 73 ? 16.546 3.145 -11.882 1.00 96.56 73 SER A O 1
ATOM 554 N N . VAL A 1 74 ? 16.753 2.201 -13.907 1.00 97.69 74 VAL A N 1
ATOM 555 C CA . VAL A 1 74 ? 15.441 1.541 -13.896 1.00 97.69 74 VAL A CA 1
ATOM 556 C C . VAL A 1 74 ? 15.444 0.386 -12.903 1.00 97.69 74 VAL A C 1
ATOM 558 O O . VAL A 1 74 ? 14.501 0.289 -12.121 1.00 97.69 74 VAL A O 1
ATOM 561 N N . ASP A 1 75 ? 16.501 -0.426 -12.878 1.00 96.94 75 ASP A N 1
ATOM 562 C CA . ASP A 1 75 ? 16.643 -1.528 -11.924 1.00 96.94 75 ASP A CA 1
ATOM 563 C C . ASP A 1 75 ? 16.622 -1.004 -10.478 1.00 96.94 75 ASP A C 1
ATOM 565 O O . ASP A 1 75 ? 15.835 -1.486 -9.661 1.00 96.94 75 ASP A O 1
ATOM 569 N N . GLU A 1 76 ? 17.359 0.073 -10.180 1.00 97.56 76 GLU A N 1
ATOM 570 C CA . GLU A 1 76 ? 17.314 0.723 -8.862 1.00 97.56 76 GLU A CA 1
ATOM 571 C C . GLU A 1 76 ? 15.911 1.228 -8.485 1.00 97.56 76 GLU A C 1
ATOM 573 O O . GLU A 1 76 ? 15.497 1.164 -7.323 1.00 97.56 76 GLU A O 1
ATOM 578 N N . VAL A 1 77 ? 15.176 1.798 -9.445 1.00 98.12 77 VAL A N 1
ATOM 579 C CA . VAL A 1 77 ? 13.806 2.278 -9.214 1.00 98.12 77 VAL A CA 1
ATOM 580 C C . VAL A 1 77 ? 12.859 1.103 -8.982 1.00 98.12 77 VAL A C 1
ATOM 582 O O . VAL A 1 77 ? 11.995 1.192 -8.110 1.00 98.12 77 VAL A O 1
ATOM 585 N N . CYS A 1 78 ? 13.023 0.001 -9.714 1.00 97.50 78 CYS A N 1
ATOM 586 C CA . CYS A 1 78 ? 12.251 -1.220 -9.522 1.00 97.50 78 CYS A CA 1
ATOM 587 C C . CYS A 1 78 ? 12.487 -1.821 -8.133 1.00 97.50 78 CYS A C 1
ATOM 589 O O . CYS A 1 78 ? 11.515 -2.155 -7.456 1.00 97.50 78 CYS A O 1
ATOM 591 N N . GLU A 1 79 ? 13.736 -1.886 -7.669 1.00 98.06 79 GLU A N 1
ATOM 592 C CA . GLU A 1 79 ? 14.056 -2.339 -6.311 1.00 98.06 79 GLU A CA 1
ATOM 593 C C . GLU A 1 79 ? 13.400 -1.447 -5.249 1.00 98.06 79 GLU A C 1
ATOM 595 O O . GLU A 1 79 ? 12.691 -1.946 -4.376 1.00 98.06 79 GLU A O 1
ATOM 600 N N . LYS A 1 80 ? 13.534 -0.119 -5.370 1.00 98.31 80 LYS A N 1
ATOM 601 C CA . LYS A 1 80 ? 12.879 0.841 -4.458 1.00 98.31 80 LYS A CA 1
ATOM 602 C C . LYS A 1 80 ? 11.353 0.728 -4.482 1.00 98.31 80 LYS A C 1
ATOM 604 O O . LYS A 1 80 ? 10.694 0.919 -3.462 1.00 98.31 80 LYS A O 1
ATOM 609 N N . TYR A 1 81 ? 10.762 0.454 -5.642 1.00 98.06 81 TYR A N 1
ATOM 610 C CA . TYR A 1 81 ? 9.319 0.267 -5.755 1.00 98.06 81 TYR A CA 1
ATOM 611 C C . TYR A 1 81 ? 8.861 -0.997 -5.021 1.00 98.06 81 TYR A C 1
ATOM 613 O O . TYR A 1 81 ? 7.853 -0.955 -4.317 1.00 98.06 81 TYR A O 1
ATOM 621 N N . LEU A 1 82 ? 9.608 -2.097 -5.145 1.00 98.31 82 LEU A N 1
ATOM 622 C CA . LEU A 1 82 ? 9.311 -3.346 -4.444 1.00 98.31 82 LEU A CA 1
ATOM 623 C C . LEU A 1 82 ? 9.358 -3.161 -2.923 1.00 98.31 82 LEU A C 1
ATOM 625 O O . LEU A 1 82 ? 8.401 -3.540 -2.250 1.00 98.31 82 LEU A O 1
ATOM 629 N N . THR A 1 83 ? 10.382 -2.487 -2.391 1.00 98.00 83 THR A N 1
ATOM 630 C CA . THR A 1 83 ? 10.470 -2.222 -0.944 1.00 98.00 83 THR A CA 1
ATOM 631 C C . THR A 1 83 ? 9.310 -1.357 -0.447 1.00 98.00 83 THR A C 1
ATOM 633 O O . THR A 1 83 ? 8.714 -1.644 0.586 1.00 98.00 83 THR A O 1
ATOM 636 N N . LEU A 1 84 ? 8.914 -0.327 -1.205 1.00 98.06 84 LEU A N 1
ATOM 637 C CA . LEU A 1 84 ? 7.766 0.517 -0.848 1.00 98.06 84 LEU A CA 1
ATOM 638 C C . LEU A 1 84 ? 6.435 -0.249 -0.870 1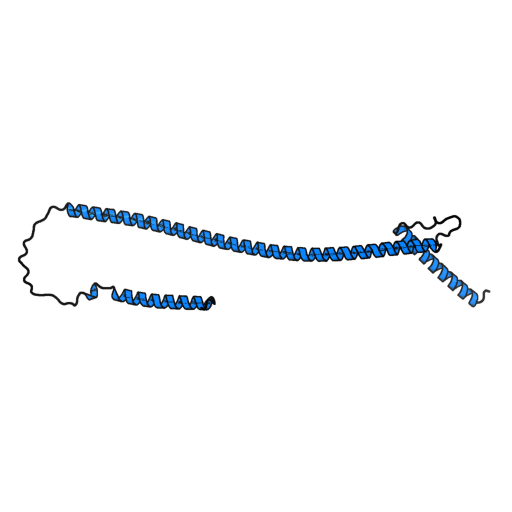.00 98.06 84 LEU A C 1
ATOM 640 O O . LEU A 1 84 ? 5.522 0.064 -0.104 1.00 98.06 84 LEU A O 1
ATOM 644 N N . VAL A 1 85 ? 6.294 -1.237 -1.758 1.00 98.50 85 VAL A N 1
ATOM 645 C CA . VAL A 1 85 ? 5.116 -2.111 -1.797 1.00 98.50 85 VAL A CA 1
ATOM 646 C C . VAL A 1 85 ? 5.058 -2.995 -0.551 1.00 98.50 85 VAL A C 1
ATOM 648 O O . VAL A 1 85 ? 3.990 -3.091 0.055 1.00 98.50 85 VAL A O 1
ATOM 651 N N . GLU A 1 86 ? 6.185 -3.573 -0.136 1.00 98.44 86 GLU A N 1
ATOM 652 C CA . GLU A 1 86 ? 6.282 -4.369 1.094 1.00 98.44 86 GLU A CA 1
ATOM 653 C C . GLU A 1 86 ? 5.942 -3.533 2.336 1.00 98.44 86 GLU A C 1
ATOM 655 O O . GLU A 1 86 ? 5.080 -3.922 3.126 1.00 98.44 86 GLU A O 1
ATOM 660 N N . GLU A 1 87 ? 6.528 -2.339 2.468 1.00 98.56 87 GLU A N 1
ATOM 661 C CA . GLU A 1 87 ? 6.241 -1.413 3.572 1.00 98.56 87 GLU A CA 1
ATOM 662 C C . GLU A 1 87 ? 4.761 -1.005 3.617 1.00 98.56 87 GLU A C 1
ATOM 664 O O . GLU A 1 87 ? 4.144 -0.962 4.686 1.00 98.56 87 GLU A O 1
ATOM 669 N N . ARG A 1 88 ? 4.154 -0.727 2.455 1.00 98.44 88 ARG A N 1
ATOM 670 C CA . ARG A 1 88 ? 2.723 -0.407 2.356 1.00 98.44 88 ARG A CA 1
ATOM 671 C C . ARG A 1 88 ? 1.864 -1.559 2.868 1.00 98.44 88 ARG A C 1
ATOM 673 O O . ARG A 1 88 ? 0.881 -1.314 3.569 1.00 98.44 88 ARG A O 1
ATOM 680 N N . ASP A 1 89 ? 2.186 -2.787 2.485 1.00 98.44 89 ASP A N 1
ATOM 681 C CA . ASP A 1 89 ? 1.399 -3.958 2.863 1.00 98.44 89 ASP A CA 1
ATOM 682 C C . ASP A 1 89 ? 1.569 -4.282 4.353 1.00 98.44 89 ASP A C 1
ATOM 684 O O . ASP A 1 89 ? 0.584 -4.585 5.031 1.00 98.44 89 ASP A O 1
ATOM 688 N N . GLU A 1 90 ? 2.766 -4.081 4.908 1.00 98.62 90 GLU A N 1
ATOM 689 C CA . GLU A 1 90 ? 3.006 -4.177 6.349 1.00 98.62 90 GLU A CA 1
ATOM 690 C C . GLU A 1 90 ? 2.219 -3.111 7.136 1.00 98.62 90 GLU A C 1
ATOM 692 O O . GLU A 1 90 ? 1.601 -3.410 8.162 1.00 98.62 90 GLU A O 1
ATOM 697 N N . LEU A 1 91 ? 2.183 -1.866 6.648 1.00 98.50 91 LEU A N 1
ATOM 698 C CA . LEU A 1 91 ? 1.395 -0.790 7.256 1.00 98.50 91 LEU A CA 1
ATOM 699 C C . LEU A 1 91 ? -0.109 -1.055 7.182 1.00 98.50 91 LEU A C 1
ATOM 701 O O . LEU A 1 91 ? -0.818 -0.767 8.145 1.00 98.50 91 LEU A O 1
ATOM 705 N N . ARG A 1 92 ? -0.601 -1.627 6.078 1.00 98.56 92 ARG A N 1
ATOM 706 C CA . ARG A 1 92 ? -2.004 -2.053 5.958 1.00 98.56 92 ARG A CA 1
ATOM 707 C C . ARG A 1 92 ? -2.343 -3.142 6.966 1.00 98.56 92 ARG A C 1
ATOM 709 O O . ARG A 1 92 ? -3.332 -3.005 7.674 1.00 98.56 92 ARG A O 1
ATOM 716 N N . ALA A 1 93 ? -1.492 -4.156 7.109 1.00 98.56 93 ALA A N 1
ATOM 717 C CA . ALA A 1 93 ? -1.699 -5.204 8.105 1.00 98.56 93 ALA A CA 1
ATOM 718 C C . ALA A 1 93 ? -1.732 -4.631 9.535 1.00 98.56 93 ALA A C 1
ATOM 720 O O . ALA A 1 93 ? -2.627 -4.949 10.319 1.00 98.56 93 ALA A O 1
ATOM 721 N N . LYS A 1 94 ? -0.802 -3.726 9.872 1.00 98.56 94 LYS A N 1
ATOM 722 C CA . LYS A 1 94 ? -0.804 -3.020 11.166 1.00 98.56 94 LYS A CA 1
ATOM 723 C C . LYS A 1 94 ? -2.081 -2.200 11.357 1.00 98.56 94 LYS A C 1
ATOM 725 O O . LYS A 1 94 ? -2.693 -2.279 12.415 1.00 98.56 94 LYS A O 1
ATOM 730 N N . HIS A 1 95 ? -2.517 -1.467 10.340 1.00 98.50 95 HIS A N 1
ATOM 731 C CA . HIS A 1 95 ? -3.765 -0.711 10.392 1.00 98.50 95 HIS A CA 1
ATOM 732 C C . HIS A 1 95 ? -4.971 -1.622 10.672 1.00 98.50 95 HIS A C 1
ATOM 734 O O . HIS A 1 95 ? -5.722 -1.371 11.614 1.00 98.50 95 HIS A O 1
ATOM 740 N N . ASP A 1 96 ? -5.114 -2.717 9.929 1.00 98.62 96 ASP A N 1
ATOM 741 C CA . ASP A 1 96 ? -6.244 -3.636 10.076 1.00 98.62 96 ASP A CA 1
ATOM 742 C C . ASP A 1 96 ? -6.278 -4.260 11.478 1.00 98.62 96 ASP A C 1
ATOM 744 O O . ASP A 1 96 ? -7.309 -4.210 12.150 1.00 98.62 96 ASP A O 1
ATOM 748 N N . THR A 1 97 ? -5.128 -4.717 11.990 1.00 98.50 97 THR A N 1
ATOM 749 C CA . THR A 1 97 ? -5.043 -5.210 13.377 1.00 98.50 97 THR A CA 1
ATOM 750 C C . THR A 1 97 ? -5.422 -4.152 14.413 1.00 98.50 97 THR A C 1
ATOM 752 O O . THR A 1 97 ? -6.122 -4.462 15.377 1.00 98.50 97 THR A O 1
ATOM 755 N N . THR A 1 98 ? -5.017 -2.890 14.231 1.00 98.38 98 THR A N 1
ATOM 756 C CA . THR A 1 98 ? -5.421 -1.821 15.157 1.00 98.38 98 THR A CA 1
ATOM 757 C C . THR A 1 98 ? -6.919 -1.530 15.093 1.00 98.38 98 THR A C 1
ATOM 759 O O . THR A 1 98 ? -7.534 -1.303 16.135 1.00 98.38 98 THR A O 1
ATOM 762 N N . CYS A 1 99 ? -7.532 -1.583 13.909 1.00 98.50 99 CYS A N 1
ATOM 763 C CA . CYS A 1 99 ? -8.976 -1.426 13.758 1.00 98.50 99 CYS A CA 1
ATOM 764 C C . CYS A 1 99 ? -9.753 -2.548 14.454 1.00 98.50 99 CYS A C 1
ATOM 766 O O . CYS A 1 99 ? -10.749 -2.266 15.121 1.00 98.50 99 CYS A O 1
ATOM 768 N N . ASP A 1 100 ? -9.292 -3.794 14.339 1.00 98.62 100 ASP A N 1
ATOM 769 C CA . ASP A 1 100 ? -9.924 -4.937 15.001 1.00 98.62 100 ASP A CA 1
ATOM 770 C C . ASP A 1 100 ? -9.826 -4.835 16.528 1.00 98.62 100 ASP A C 1
ATOM 772 O O . ASP A 1 100 ? -10.820 -5.046 17.226 1.00 98.62 100 ASP A O 1
ATOM 776 N N . LEU A 1 101 ? -8.666 -4.426 17.058 1.00 98.50 101 LEU A N 1
ATOM 777 C CA . LEU A 1 101 ? -8.497 -4.171 18.493 1.00 98.50 101 LEU A CA 1
ATOM 778 C C . LEU A 1 101 ? -9.433 -3.066 18.991 1.00 98.50 101 LEU A C 1
ATOM 780 O O . LEU A 1 101 ? -10.095 -3.231 20.014 1.00 98.50 101 LEU A O 1
ATOM 784 N N . LEU A 1 102 ? -9.525 -1.953 18.258 1.00 98.56 102 LEU A N 1
ATOM 785 C CA . LEU A 1 102 ? -10.418 -0.851 18.617 1.00 98.56 102 LEU A CA 1
ATOM 786 C C . LEU A 1 102 ? -11.887 -1.271 18.580 1.00 98.56 102 LEU A C 1
ATOM 788 O O . LEU A 1 102 ? -12.650 -0.872 19.457 1.00 98.56 102 LEU A O 1
ATOM 792 N N . ARG A 1 103 ? -12.287 -2.095 17.605 1.00 98.62 103 ARG A N 1
ATOM 793 C CA . ARG A 1 103 ? -13.644 -2.648 17.545 1.00 98.62 103 ARG A CA 1
ATOM 794 C C . ARG A 1 103 ? -13.933 -3.522 18.764 1.00 98.62 103 ARG A C 1
ATOM 796 O O . ARG A 1 103 ? -14.967 -3.338 19.398 1.00 98.62 103 ARG A O 1
ATOM 803 N N . HIS A 1 104 ? -13.010 -4.410 19.125 1.00 98.31 104 HIS A N 1
ATOM 804 C CA . HIS A 1 104 ? -13.169 -5.268 20.296 1.00 98.31 104 HIS A CA 1
ATOM 805 C C . HIS A 1 104 ? -13.268 -4.479 21.603 1.00 98.31 104 HIS A C 1
ATOM 807 O O . HIS A 1 104 ? -14.123 -4.780 22.437 1.00 98.31 104 HIS A O 1
ATOM 813 N N . GLU A 1 105 ? -12.427 -3.463 21.791 1.00 98.56 105 GLU A 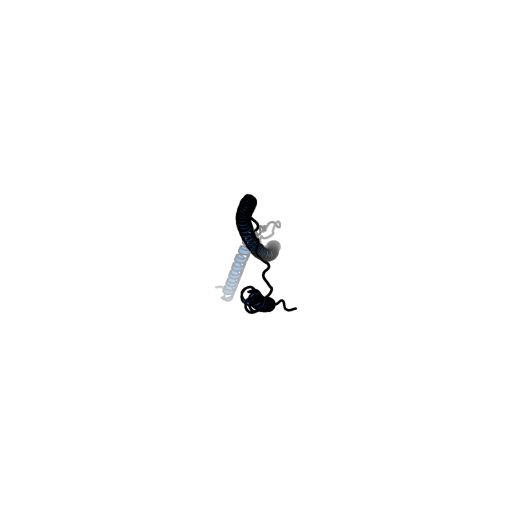N 1
ATOM 814 C CA . GLU A 1 105 ? -12.490 -2.615 22.986 1.00 98.56 105 GLU A CA 1
ATOM 815 C C . GLU A 1 105 ? -13.768 -1.768 23.017 1.00 98.56 105 GLU A C 1
ATOM 817 O O . GLU A 1 105 ? -14.370 -1.612 24.078 1.00 98.56 105 GLU A O 1
ATOM 822 N N . TYR A 1 106 ? -14.243 -1.292 21.864 1.00 98.38 106 TYR A N 1
ATOM 823 C CA . TYR A 1 106 ? -15.529 -0.603 21.757 1.00 98.38 106 TYR A CA 1
ATOM 824 C C . TYR A 1 106 ? -16.702 -1.506 22.169 1.00 98.38 106 TYR A C 1
ATOM 826 O O . TYR A 1 106 ? -17.519 -1.123 23.005 1.00 98.38 106 TYR A O 1
ATOM 834 N N . GLU A 1 107 ? -16.762 -2.731 21.644 1.00 98.62 107 GLU A N 1
ATOM 835 C CA . GLU A 1 107 ? -17.786 -3.716 22.014 1.00 98.62 107 GLU A CA 1
ATOM 836 C C . GLU A 1 107 ? -17.720 -4.071 23.505 1.00 98.62 107 GLU A C 1
ATOM 838 O O . GLU A 1 107 ? -18.745 -4.142 24.186 1.00 98.62 107 GLU A O 1
ATOM 843 N N . ARG A 1 108 ? -16.507 -4.245 24.042 1.00 98.44 108 ARG A N 1
ATOM 844 C CA . ARG A 1 108 ? -16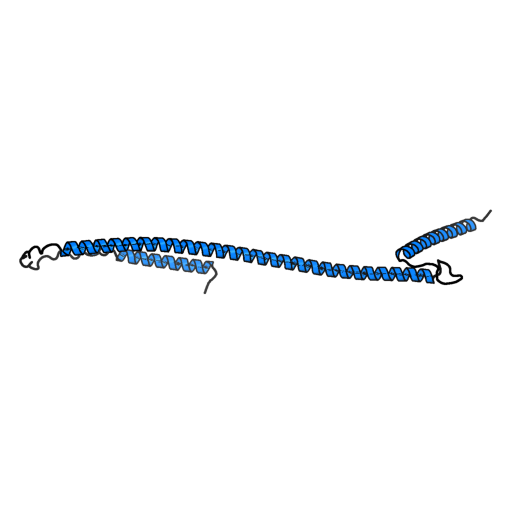.284 -4.520 25.463 1.00 98.44 108 ARG A CA 1
ATOM 845 C C . ARG A 1 108 ? -16.760 -3.371 26.349 1.00 98.44 108 ARG A C 1
ATOM 847 O O . ARG A 1 108 ? -17.378 -3.636 27.382 1.00 98.44 108 ARG A O 1
ATOM 854 N N . ALA A 1 109 ? -16.459 -2.131 25.969 1.00 98.25 109 ALA A N 1
ATOM 855 C CA . ALA A 1 109 ? -16.876 -0.938 26.693 1.00 98.25 109 ALA A CA 1
ATOM 856 C C . ALA A 1 109 ? -18.403 -0.800 26.692 1.00 98.25 109 ALA A C 1
ATOM 858 O O . ALA A 1 109 ? -18.993 -0.638 27.756 1.00 98.25 109 ALA A O 1
ATOM 859 N N . ASN A 1 110 ? -19.049 -0.972 25.537 1.00 98.25 110 ASN A N 1
ATOM 860 C CA . ASN A 1 110 ? -20.510 -0.944 25.442 1.00 98.25 110 ASN A CA 1
ATOM 861 C C . ASN A 1 110 ? -21.159 -2.024 26.316 1.00 98.25 110 ASN A C 1
ATOM 863 O O . ASN A 1 110 ? -22.065 -1.730 27.087 1.00 98.25 110 ASN A O 1
ATOM 867 N N . ALA A 1 111 ? -20.636 -3.252 26.289 1.00 98.44 111 ALA A N 1
ATOM 868 C CA . ALA A 1 111 ? -21.139 -4.323 27.144 1.00 98.44 111 ALA A CA 1
ATOM 869 C C . ALA A 1 111 ? -20.919 -4.051 28.645 1.00 98.44 111 ALA A C 1
ATOM 871 O O . ALA A 1 111 ? -21.609 -4.625 29.485 1.00 98.44 111 ALA A O 1
ATOM 872 N N . ALA A 1 112 ? -19.922 -3.247 29.022 1.00 98.50 112 ALA A N 1
ATOM 873 C CA . ALA A 1 112 ? -19.741 -2.820 30.408 1.00 98.50 112 ALA A CA 1
ATOM 874 C C . ALA A 1 112 ? -20.781 -1.764 30.806 1.00 98.50 112 ALA A C 1
ATOM 876 O O . ALA A 1 112 ? -21.378 -1.908 31.868 1.00 98.50 112 ALA A O 1
ATOM 877 N N . ILE A 1 113 ? -21.041 -0.789 29.930 1.00 98.31 113 ILE A N 1
ATOM 878 C CA . ILE A 1 113 ? -22.067 0.246 30.125 1.00 98.31 113 ILE A CA 1
ATOM 879 C C . ILE A 1 113 ? -23.448 -0.396 30.295 1.00 98.31 113 ILE A C 1
ATOM 881 O O . ILE A 1 113 ? -24.119 -0.133 31.283 1.00 98.31 113 ILE A O 1
ATOM 885 N N . GLU A 1 114 ? -23.834 -1.327 29.419 1.00 98.06 114 GLU A N 1
ATOM 886 C CA . GLU A 1 114 ? -25.124 -2.028 29.526 1.00 98.06 114 GLU A CA 1
ATOM 887 C C . GLU A 1 114 ? -25.272 -2.787 30.862 1.00 98.06 114 GLU A C 1
ATOM 889 O O . GLU A 1 114 ? -26.348 -2.834 31.464 1.00 98.06 114 GLU A O 1
ATOM 894 N N . ARG A 1 115 ? -24.183 -3.384 31.372 1.00 97.56 115 ARG A N 1
ATOM 895 C CA . ARG A 1 115 ? -24.192 -4.053 32.686 1.00 97.56 115 ARG A CA 1
ATOM 896 C C . ARG A 1 115 ? -24.319 -3.069 33.845 1.00 97.56 115 ARG A C 1
ATOM 898 O O . ARG A 1 115 ? -24.925 -3.412 34.854 1.00 97.56 115 ARG A O 1
ATOM 905 N N . GLU A 1 116 ? -23.714 -1.896 33.727 1.00 98.19 116 GLU A N 1
ATOM 906 C CA . GLU A 1 116 ? -23.815 -0.842 34.735 1.00 98.19 116 GLU A CA 1
ATOM 907 C C . GLU A 1 116 ? -25.234 -0.266 34.771 1.00 98.19 116 GLU A C 1
ATOM 909 O O . GLU A 1 116 ? -25.850 -0.253 35.831 1.00 98.19 116 GLU A O 1
ATOM 914 N N . GLU A 1 117 ? -25.801 0.074 33.611 1.00 98.12 117 GLU A N 1
ATOM 915 C CA . GLU A 1 117 ? -27.173 0.584 33.496 1.00 98.12 117 GLU A CA 1
ATOM 916 C C . GLU A 1 117 ? -28.197 -0.403 34.076 1.00 98.12 117 GLU A C 1
ATOM 918 O O . GLU A 1 117 ? -29.045 -0.028 34.886 1.00 98.12 117 GLU A O 1
ATOM 923 N N . THR A 1 118 ? -28.075 -1.694 33.751 1.00 98.12 118 THR A N 1
ATOM 924 C CA . THR A 1 118 ? -28.958 -2.732 34.318 1.00 98.12 118 THR A CA 1
ATOM 925 C C . THR A 1 118 ? -28.781 -2.915 35.829 1.00 98.12 118 THR A C 1
ATOM 927 O O . THR A 1 118 ? -29.754 -3.185 36.540 1.00 98.12 118 THR A O 1
ATOM 930 N N . ALA A 1 119 ? -27.562 -2.761 36.352 1.00 97.06 119 ALA A N 1
ATOM 931 C CA . ALA A 1 119 ? -27.314 -2.809 37.790 1.00 97.06 119 ALA A CA 1
ATOM 932 C C . ALA A 1 119 ? -27.916 -1.594 38.514 1.00 97.06 119 ALA A C 1
ATOM 934 O O . ALA A 1 119 ? -28.492 -1.755 39.594 1.00 97.06 119 ALA A O 1
ATOM 935 N N . ASP A 1 120 ? -27.830 -0.407 37.916 1.00 98.00 120 ASP A N 1
ATOM 936 C CA . ASP A 1 120 ? -28.408 0.827 38.449 1.00 98.00 120 ASP A CA 1
ATOM 937 C C . ASP A 1 120 ? -29.939 0.770 38.485 1.00 98.00 120 ASP A C 1
ATOM 939 O O . ASP A 1 120 ? -30.550 1.140 39.495 1.00 98.00 120 ASP A O 1
ATOM 943 N N . GLU A 1 121 ? -30.569 0.239 37.435 1.00 97.44 121 GLU A N 1
ATOM 944 C CA . GLU A 1 121 ? -32.013 -0.017 37.408 1.00 97.44 121 GLU A CA 1
ATOM 945 C C . GLU A 1 121 ? -32.433 -0.965 38.541 1.00 97.44 121 GLU A C 1
ATOM 947 O O . GLU A 1 121 ? -33.324 -0.639 39.335 1.00 97.44 121 GLU A O 1
ATOM 952 N N . ALA A 1 122 ? -31.739 -2.096 38.701 1.00 96.44 122 ALA A N 1
ATOM 953 C CA . ALA A 1 122 ? -32.016 -3.049 39.775 1.00 96.44 122 ALA A CA 1
ATOM 954 C C . ALA A 1 122 ? -31.810 -2.433 41.172 1.00 96.44 122 ALA A C 1
ATOM 956 O O . ALA A 1 122 ? -32.614 -2.644 42.087 1.00 96.44 122 ALA A O 1
ATOM 957 N N . ALA A 1 123 ? -30.756 -1.635 41.358 1.00 96.62 123 ALA A N 1
ATOM 958 C CA . ALA A 1 123 ? -30.500 -0.931 42.610 1.00 96.62 123 ALA A CA 1
ATOM 959 C C . ALA A 1 123 ? -31.607 0.088 42.926 1.00 96.62 123 ALA A C 1
ATOM 961 O O . ALA A 1 123 ? -32.031 0.212 44.083 1.00 96.62 123 ALA A O 1
ATOM 962 N N . ALA A 1 124 ? -32.119 0.788 41.910 1.00 96.62 124 ALA A N 1
ATOM 963 C CA . ALA A 1 124 ? -33.232 1.714 42.058 1.00 96.62 124 ALA A CA 1
ATOM 964 C C . ALA A 1 124 ? -34.517 0.995 42.500 1.00 96.62 124 ALA A C 1
ATOM 966 O O . ALA A 1 124 ? -35.186 1.470 43.427 1.00 96.62 124 ALA A O 1
ATOM 967 N N . GLU A 1 125 ? -34.838 -0.157 41.905 1.00 96.88 125 GLU A N 1
ATOM 968 C CA . GLU A 1 125 ? -35.982 -0.993 42.294 1.00 96.88 125 GLU A CA 1
ATOM 969 C C . GLU A 1 125 ? -35.863 -1.495 43.738 1.00 96.88 125 GLU A C 1
ATOM 971 O O . GLU A 1 125 ? -36.782 -1.304 44.543 1.00 96.88 125 GLU A O 1
ATOM 976 N N . ILE A 1 126 ? -34.705 -2.051 44.110 1.00 96.81 126 ILE A N 1
ATOM 977 C CA . ILE A 1 126 ? -34.424 -2.495 45.485 1.00 96.81 126 ILE A CA 1
ATOM 978 C C . ILE A 1 126 ? -34.587 -1.327 46.464 1.00 96.81 126 ILE A C 1
ATOM 980 O O . ILE A 1 126 ? -35.209 -1.473 47.519 1.00 96.81 126 ILE A O 1
ATOM 984 N N . GLY A 1 127 ? -34.082 -0.142 46.112 1.00 96.69 127 GLY A N 1
ATOM 985 C CA . GLY A 1 127 ? -34.224 1.063 46.924 1.00 96.69 127 GLY A CA 1
ATOM 986 C C . GLY A 1 127 ? -35.679 1.515 47.086 1.00 96.69 127 GLY A C 1
ATOM 987 O O . GLY A 1 127 ? -36.076 1.961 48.166 1.00 96.69 127 GLY A O 1
ATOM 988 N N . GLN A 1 128 ? -36.507 1.402 46.042 1.00 96.94 128 GLN A N 1
ATOM 989 C CA . GLN A 1 128 ? -37.945 1.675 46.139 1.00 96.94 128 GLN A CA 1
ATOM 990 C C . GLN A 1 128 ? -38.646 0.677 47.065 1.00 96.94 128 GLN A C 1
ATOM 992 O O . GLN A 1 128 ? -39.404 1.099 47.943 1.00 96.94 128 GLN A O 1
ATOM 997 N N . TYR A 1 129 ? -38.344 -0.612 46.920 1.00 96.38 129 TYR A N 1
ATOM 998 C CA . TYR A 1 129 ? -38.903 -1.671 47.754 1.00 96.38 129 TYR A CA 1
ATOM 999 C C . TYR A 1 129 ? -38.510 -1.519 49.232 1.00 96.38 129 TYR A C 1
ATOM 1001 O O . TYR A 1 129 ? -39.366 -1.578 50.117 1.00 96.38 129 TYR A O 1
ATOM 1009 N N . ALA A 1 130 ? -37.242 -1.213 49.520 1.00 95.44 130 ALA A N 1
ATOM 1010 C CA . ALA A 1 130 ? -36.767 -0.954 50.879 1.00 95.44 130 ALA A CA 1
ATOM 1011 C C . ALA A 1 130 ? -37.518 0.216 51.537 1.00 95.44 130 ALA A C 1
ATOM 1013 O O . ALA A 1 130 ? -38.001 0.092 52.664 1.00 95.44 130 ALA A O 1
ATOM 1014 N N . ARG A 1 131 ? -37.708 1.325 50.806 1.00 96.56 131 ARG A N 1
ATOM 1015 C CA . ARG A 1 131 ? -38.506 2.467 51.285 1.00 96.56 131 ARG A CA 1
ATOM 1016 C C . ARG A 1 131 ? -39.959 2.088 51.565 1.00 96.56 131 ARG A C 1
ATOM 1018 O O . ARG A 1 131 ? -40.561 2.642 52.483 1.00 96.56 131 ARG A O 1
ATOM 1025 N N . GLN A 1 132 ? -40.551 1.185 50.784 1.00 96.50 132 GLN A N 1
ATOM 1026 C CA . GLN A 1 132 ? -41.903 0.696 51.051 1.00 96.50 132 GLN A CA 1
ATOM 1027 C C . GLN A 1 132 ? -41.957 -0.110 52.355 1.00 96.50 132 GLN A C 1
ATOM 1029 O O . GLN A 1 132 ? -42.792 0.188 53.209 1.00 96.50 132 GLN A O 1
ATOM 1034 N N . LEU A 1 133 ? -41.037 -1.059 52.544 1.00 96.31 133 LEU A N 1
ATOM 1035 C CA . LEU A 1 133 ? -40.959 -1.863 53.767 1.00 96.31 133 LEU A CA 1
ATOM 1036 C C . LEU A 1 133 ? -40.725 -1.009 55.019 1.00 96.31 133 LEU A C 1
ATOM 1038 O O . LEU A 1 133 ? -41.321 -1.270 56.064 1.00 96.31 133 LEU A O 1
ATOM 1042 N N . GLU A 1 134 ? -39.900 0.037 54.930 1.00 95.62 134 GLU A N 1
ATOM 1043 C CA . GLU A 1 134 ? -39.709 0.985 56.033 1.00 95.62 134 GLU A CA 1
ATOM 1044 C C . GLU A 1 134 ? -41.011 1.689 56.417 1.00 95.62 134 GLU A C 1
ATOM 1046 O O . GLU A 1 134 ? -41.352 1.747 57.601 1.00 95.62 134 GLU A O 1
ATOM 1051 N N . ARG A 1 135 ? -41.782 2.166 55.430 1.00 96.25 135 ARG A N 1
ATOM 1052 C CA . ARG A 1 135 ? -43.094 2.783 55.684 1.00 96.25 135 ARG A CA 1
ATOM 1053 C C . ARG A 1 135 ? -44.059 1.797 56.332 1.00 96.25 135 ARG A C 1
ATOM 1055 O O . ARG A 1 135 ? -44.761 2.166 57.269 1.00 96.25 135 ARG A O 1
ATOM 1062 N N . GLU A 1 136 ? -44.104 0.556 55.854 1.00 96.12 136 GLU A N 1
ATOM 1063 C CA . GLU A 1 136 ? -44.953 -0.492 56.429 1.00 96.12 136 GLU A CA 1
ATOM 1064 C C . GLU A 1 136 ? -44.566 -0.793 57.880 1.00 96.12 136 GLU A C 1
ATOM 1066 O O . GLU A 1 136 ? -45.426 -0.779 58.762 1.00 96.12 136 GLU A O 1
ATOM 1071 N N . ARG A 1 137 ? -43.271 -0.979 58.161 1.00 95.44 137 ARG A N 1
ATOM 1072 C CA . ARG A 1 137 ? -42.743 -1.167 59.520 1.00 95.44 137 ARG A CA 1
ATOM 1073 C C . ARG A 1 137 ? -43.135 -0.011 60.439 1.00 95.44 137 ARG A C 1
ATOM 1075 O O . ARG A 1 137 ? -43.615 -0.246 61.548 1.00 95.44 137 ARG A O 1
ATOM 1082 N N . ASP A 1 138 ? -42.941 1.226 59.994 1.00 95.44 138 ASP A N 1
ATOM 1083 C CA . ASP A 1 138 ? -43.253 2.414 60.787 1.00 95.44 138 ASP A CA 1
ATOM 1084 C C . ASP A 1 138 ? -44.764 2.545 61.033 1.00 95.44 138 ASP A C 1
ATOM 1086 O O . ASP A 1 138 ? -45.185 2.903 62.137 1.00 95.44 138 ASP A O 1
ATOM 1090 N N . ASN A 1 139 ? -45.593 2.175 60.053 1.00 95.44 139 ASN A N 1
ATOM 1091 C CA . ASN A 1 139 ? -47.043 2.086 60.216 1.00 95.44 139 ASN A CA 1
ATOM 1092 C C . ASN A 1 139 ? -47.436 1.028 61.257 1.00 95.44 139 ASN A C 1
ATOM 1094 O O . ASN A 1 139 ? -48.243 1.322 62.140 1.00 95.44 139 ASN A O 1
ATOM 1098 N N . TYR A 1 140 ? -46.847 -0.173 61.212 1.00 93.12 140 TYR A N 1
ATOM 1099 C CA . TYR A 1 140 ? -47.088 -1.213 62.219 1.00 93.12 140 TYR A CA 1
ATOM 1100 C C . TYR A 1 140 ? -46.661 -0.771 63.618 1.00 93.12 140 TYR A C 1
ATOM 1102 O O . TYR A 1 140 ? -47.399 -0.990 64.579 1.00 93.12 140 TYR A O 1
ATOM 1110 N N . LYS A 1 141 ? -45.503 -0.111 63.736 1.00 94.25 141 LYS A N 1
ATOM 1111 C CA . LYS A 1 141 ? -45.013 0.437 65.004 1.00 94.25 141 LYS A CA 1
ATOM 1112 C C . LYS A 1 141 ? -46.000 1.452 65.583 1.00 94.25 141 LYS A C 1
ATOM 1114 O O . LYS A 1 141 ? -46.430 1.291 66.723 1.00 94.25 141 LYS A O 1
ATOM 1119 N N . ARG A 1 142 ? -46.439 2.426 64.777 1.00 90.62 142 ARG A N 1
ATOM 1120 C CA . ARG A 1 142 ? -47.457 3.413 65.181 1.00 90.62 142 ARG A CA 1
ATOM 1121 C C . ARG A 1 142 ? -48.772 2.749 65.587 1.00 90.62 142 ARG A C 1
ATOM 1123 O O . ARG A 1 142 ? -49.350 3.110 66.605 1.00 90.62 142 ARG A O 1
ATOM 1130 N N . ALA A 1 143 ? -49.241 1.765 64.819 1.00 88.75 143 ALA A N 1
ATOM 1131 C CA . ALA A 1 143 ? -50.472 1.040 65.124 1.00 88.75 143 ALA A CA 1
ATOM 1132 C C . ALA A 1 143 ? -50.373 0.243 66.434 1.00 88.75 143 ALA A C 1
ATOM 1134 O O . ALA A 1 143 ? -51.359 0.133 67.158 1.00 88.75 143 ALA A O 1
ATOM 1135 N N . TYR A 1 144 ? -49.200 -0.313 66.746 1.00 85.56 144 TYR A N 1
ATOM 1136 C CA . TYR A 1 144 ? -48.950 -1.011 68.003 1.00 85.56 144 TYR A CA 1
ATOM 1137 C C . TYR A 1 144 ? -48.930 -0.044 69.193 1.00 85.56 144 TYR A C 1
ATOM 1139 O O . TYR A 1 144 ? -49.607 -0.297 70.186 1.00 85.56 144 TYR A O 1
ATOM 1147 N N . GLU A 1 145 ? -48.218 1.078 69.070 1.00 86.88 145 GLU A N 1
ATOM 1148 C CA . GLU A 1 145 ? -48.133 2.128 70.097 1.00 86.88 145 GLU A CA 1
ATOM 1149 C C . GLU A 1 145 ? -49.489 2.802 70.369 1.00 86.88 145 GLU A C 1
ATOM 1151 O O . GLU A 1 145 ? -49.767 3.202 71.496 1.00 86.88 145 GLU A O 1
ATOM 1156 N N . ALA A 1 146 ? -50.364 2.882 69.362 1.00 82.06 146 ALA A N 1
ATOM 1157 C CA . ALA A 1 146 ? -51.709 3.441 69.489 1.00 82.06 146 ALA A CA 1
ATOM 1158 C C . ALA A 1 146 ? -52.724 2.500 70.165 1.00 82.06 146 ALA A C 1
ATOM 1160 O O . ALA A 1 146 ? -53.842 2.926 70.469 1.00 82.06 146 ALA A O 1
ATOM 1161 N N . LYS A 1 147 ? -52.388 1.221 70.403 1.00 76.56 147 LYS A N 1
ATOM 1162 C CA . LYS A 1 147 ? -53.286 0.326 71.145 1.00 76.56 147 LYS A CA 1
ATOM 1163 C C . LYS A 1 147 ? -53.332 0.779 72.610 1.00 76.56 147 LYS A C 1
ATOM 1165 O O . LYS A 1 147 ? -52.285 0.823 73.255 1.00 76.56 147 LYS A O 1
ATOM 1170 N N . PRO A 1 148 ? -54.517 1.077 73.178 1.00 56.38 148 PRO A N 1
ATOM 1171 C CA . PRO A 1 148 ? -54.618 1.422 74.590 1.00 56.38 148 PRO A CA 1
ATOM 1172 C C . PRO A 1 148 ? -54.133 0.243 75.435 1.00 56.38 148 PRO A C 1
ATOM 1174 O O . PRO A 1 148 ? -54.466 -0.909 75.141 1.00 56.38 148 PRO A O 1
ATOM 1177 N N . ALA A 1 149 ? -53.348 0.535 76.475 1.00 53.72 149 ALA A N 1
ATOM 1178 C CA . ALA A 1 149 ? -52.790 -0.459 77.384 1.00 53.72 149 ALA A CA 1
ATOM 1179 C C . ALA A 1 149 ? -53.900 -1.376 77.926 1.00 53.72 149 ALA A C 1
ATOM 1181 O O . ALA A 1 149 ? -54.682 -0.995 78.800 1.00 53.72 149 ALA A O 1
ATOM 1182 N N . ARG A 1 150 ? -53.991 -2.599 77.394 1.00 47.91 150 ARG A N 1
ATOM 1183 C CA . ARG A 1 150 ? -54.889 -3.625 77.919 1.00 47.91 150 ARG A CA 1
ATOM 1184 C C . ARG A 1 150 ? -54.156 -4.372 79.029 1.00 47.91 150 ARG A C 1
ATOM 1186 O O . ARG A 1 150 ? -53.202 -5.090 78.765 1.00 47.91 150 ARG A O 1
ATOM 1193 N N . MET A 1 151 ? -54.627 -4.095 80.245 1.00 39.22 151 MET A N 1
ATOM 1194 C CA . MET A 1 151 ? -54.520 -4.818 81.517 1.00 39.22 151 MET A CA 1
ATOM 1195 C C . MET A 1 151 ? -53.406 -5.860 81.656 1.00 39.22 151 MET A C 1
ATOM 1197 O O . MET A 1 151 ? -53.418 -6.916 81.029 1.00 39.22 151 MET A O 1
ATOM 1201 N N . VAL A 1 152 ? -52.553 -5.600 82.648 1.00 46.25 152 VAL A N 1
ATOM 1202 C CA . VAL A 1 152 ? -51.831 -6.608 83.425 1.00 46.25 152 VAL A CA 1
ATOM 1203 C C . VAL A 1 152 ? -52.796 -7.738 83.790 1.00 46.25 152 VAL A C 1
ATOM 1205 O O . VAL A 1 152 ? -53.669 -7.577 84.644 1.00 46.25 152 VAL A O 1
ATOM 1208 N N . VAL A 1 153 ? -52.647 -8.888 83.138 1.00 44.88 153 VAL A N 1
ATOM 1209 C CA . VAL A 1 153 ? -53.186 -10.142 83.655 1.00 44.88 153 VAL A CA 1
ATOM 1210 C C . VAL A 1 153 ? -52.187 -10.600 84.706 1.00 44.88 153 VAL A C 1
ATOM 1212 O O . VAL A 1 153 ? -51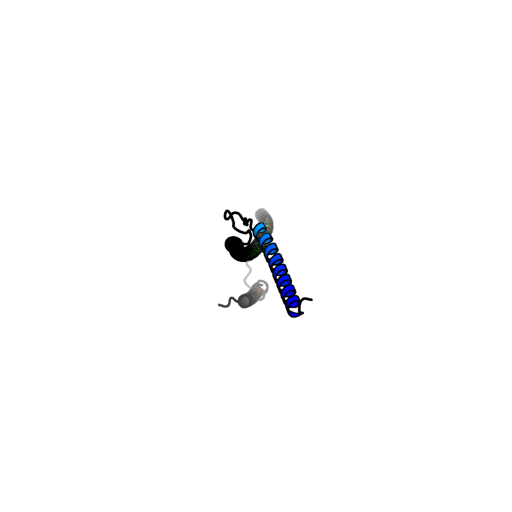.068 -10.993 84.379 1.00 44.88 153 VAL A O 1
ATOM 1215 N N . ASN A 1 154 ? -52.572 -10.491 85.977 1.00 41.62 154 ASN A N 1
ATOM 1216 C CA . ASN A 1 154 ? -51.867 -11.134 87.079 1.00 41.62 154 ASN A CA 1
ATOM 1217 C C . ASN A 1 154 ? -51.864 -12.646 86.823 1.00 41.62 154 ASN A C 1
ATOM 1219 O O . ASN A 1 154 ? -52.824 -13.340 87.156 1.00 41.62 154 ASN A O 1
ATOM 1223 N N . HIS A 1 155 ? -50.799 -13.160 86.213 1.00 44.91 155 HIS A N 1
ATOM 1224 C CA . HIS A 1 155 ? -50.523 -14.586 86.238 1.00 44.91 155 HIS A CA 1
ATOM 1225 C C . HIS A 1 155 ? -49.899 -14.929 87.601 1.00 44.91 155 HIS A C 1
ATOM 1227 O O . HIS A 1 155 ? -48.925 -14.281 87.993 1.00 44.91 155 HIS A O 1
ATOM 1233 N N . PRO A 1 156 ? -50.442 -15.909 88.350 1.00 44.62 156 PRO A N 1
ATOM 1234 C CA . PRO A 1 156 ? -49.775 -16.420 89.542 1.00 44.62 156 PRO A CA 1
ATOM 1235 C C . PRO A 1 156 ? -48.411 -17.019 89.153 1.00 44.62 156 PRO A C 1
ATOM 1237 O O . PRO A 1 156 ? -48.237 -17.444 88.006 1.00 44.62 156 PRO A O 1
ATOM 1240 N N . PRO A 1 157 ? -47.430 -17.047 90.075 1.00 41.47 157 PRO A N 1
ATOM 1241 C CA . PRO A 1 157 ? -46.076 -17.473 89.754 1.00 41.47 157 PRO A CA 1
ATOM 1242 C C . PRO A 1 157 ? -46.099 -18.914 89.241 1.00 41.47 157 PRO A C 1
ATOM 1244 O O . PRO A 1 157 ? -46.554 -19.824 89.935 1.00 41.47 157 PRO A O 1
ATOM 1247 N N . ILE A 1 158 ? -45.605 -19.114 88.019 1.00 44.06 158 ILE A N 1
ATOM 1248 C CA . ILE A 1 158 ? -45.339 -20.444 87.476 1.00 44.06 158 ILE A CA 1
ATOM 1249 C C . ILE A 1 158 ? -44.248 -21.049 88.358 1.00 44.06 158 ILE A C 1
ATOM 1251 O O . ILE A 1 158 ? -43.092 -20.624 88.321 1.00 44.06 158 ILE A O 1
ATOM 1255 N N . GLN A 1 159 ? -44.630 -22.013 89.196 1.00 46.00 159 GLN A N 1
ATOM 1256 C CA . GLN A 1 159 ? -43.672 -22.854 89.897 1.00 46.00 159 GLN A CA 1
ATOM 1257 C C . GLN A 1 159 ? -42.837 -23.590 88.850 1.00 46.00 159 GLN A C 1
ATOM 1259 O O . GLN A 1 159 ? -43.365 -24.173 87.903 1.00 46.00 159 GLN A O 1
ATOM 1264 N N . ALA A 1 160 ? -41.519 -23.510 89.010 1.00 42.50 160 ALA A N 1
ATOM 1265 C CA . ALA A 1 160 ? -40.533 -24.141 88.153 1.00 42.50 160 ALA A CA 1
ATOM 1266 C C . ALA A 1 160 ? -40.637 -25.672 88.243 1.00 42.50 160 ALA A C 1
ATOM 1268 O O . ALA A 1 160 ? -39.911 -26.303 89.002 1.00 42.50 160 ALA A O 1
ATOM 1269 N N . GLN A 1 161 ? -41.532 -26.274 87.467 1.00 48.41 161 GLN A N 1
ATOM 1270 C CA . GLN A 1 161 ? -41.607 -27.715 87.261 1.00 48.41 161 GLN A CA 1
ATOM 1271 C C . GLN A 1 161 ? -42.109 -27.966 85.837 1.00 48.41 161 GLN A C 1
ATOM 1273 O O . GLN A 1 161 ? -43.159 -27.468 85.449 1.00 48.41 161 GLN A O 1
ATOM 1278 N N . ASN A 1 162 ? -41.324 -28.744 85.086 1.00 42.25 162 ASN A N 1
ATOM 1279 C CA . ASN A 1 162 ? -41.465 -29.118 83.670 1.00 42.25 162 ASN A CA 1
ATOM 1280 C C . ASN A 1 162 ? -40.761 -28.187 82.667 1.00 42.25 162 ASN A C 1
ATOM 1282 O O . ASN A 1 162 ? -41.383 -27.411 81.947 1.00 42.25 162 ASN A O 1
ATOM 1286 N N . ARG A 1 163 ? -39.432 -28.349 82.562 1.00 43.50 163 ARG A N 1
ATOM 1287 C CA . ARG A 1 163 ? -38.721 -28.171 81.285 1.00 43.50 163 ARG A CA 1
ATOM 1288 C C . ARG A 1 163 ? -39.135 -29.321 80.354 1.00 43.50 163 ARG A C 1
ATOM 1290 O O . ARG A 1 163 ? -38.845 -30.460 80.713 1.00 43.50 163 ARG A O 1
ATOM 1297 N N . PRO A 1 164 ? -39.743 -29.071 79.183 1.00 44.41 164 PRO A N 1
ATOM 1298 C CA . PRO A 1 164 ? -39.719 -30.036 78.101 1.00 44.41 164 PRO A CA 1
ATOM 1299 C C . PRO A 1 164 ? -38.345 -30.007 77.421 1.00 44.41 164 PRO A C 1
ATOM 1301 O O . PRO A 1 164 ? -37.676 -28.974 77.354 1.00 44.41 164 PRO A O 1
ATOM 1304 N N . ASP A 1 165 ? -37.946 -31.187 76.975 1.00 44.94 165 ASP A N 1
ATOM 1305 C CA . ASP A 1 165 ? -36.630 -31.602 76.516 1.00 44.94 165 ASP A CA 1
ATOM 1306 C C . ASP A 1 165 ? -35.880 -30.676 75.553 1.00 44.94 165 ASP A C 1
ATOM 1308 O O . ASP A 1 165 ? -36.429 -30.011 74.674 1.00 44.94 165 ASP A O 1
ATOM 1312 N N . ALA A 1 166 ? -34.554 -30.796 75.641 1.00 50.25 166 ALA A N 1
ATOM 1313 C CA . ALA A 1 166 ? -33.528 -30.278 74.740 1.00 50.25 166 ALA A CA 1
ATOM 1314 C C . ALA A 1 166 ? -33.612 -30.798 73.279 1.00 50.25 166 ALA A C 1
ATOM 1316 O O . ALA A 1 166 ? -32.640 -30.708 72.533 1.00 50.25 166 ALA A O 1
ATOM 1317 N N . ALA A 1 167 ? -34.759 -31.327 72.849 1.00 52.78 167 ALA A N 1
ATOM 1318 C CA . ALA A 1 167 ? -34.959 -31.966 71.550 1.00 52.78 167 ALA A CA 1
ATOM 1319 C C . ALA A 1 167 ? -35.499 -31.025 70.451 1.00 52.78 167 ALA A C 1
ATOM 1321 O O . ALA A 1 167 ? -35.527 -31.414 69.288 1.00 52.78 167 ALA A O 1
ATOM 1322 N N . LEU A 1 168 ? -35.905 -29.789 70.777 1.00 46.41 168 LEU A N 1
ATOM 1323 C CA . LEU A 1 168 ? -36.500 -28.852 69.802 1.00 46.41 168 LEU A CA 1
ATOM 1324 C C . LEU A 1 168 ? -35.532 -27.804 69.223 1.00 46.41 168 LEU A C 1
ATOM 1326 O O . LEU A 1 168 ? -35.865 -27.132 68.249 1.00 46.41 168 LEU A O 1
ATOM 1330 N N . TRP A 1 169 ? -34.315 -27.685 69.756 1.00 44.94 169 TRP A N 1
ATOM 1331 C CA . TRP A 1 169 ? -33.301 -26.758 69.230 1.00 44.94 169 TRP A CA 1
ATOM 1332 C C . TRP A 1 169 ? -32.659 -27.129 67.872 1.00 44.94 169 TRP A C 1
ATOM 1334 O O . TRP A 1 169 ? -32.234 -26.207 67.168 1.00 44.94 169 TRP A O 1
ATOM 1344 N N . PRO A 1 170 ? -32.620 -28.403 67.423 1.00 49.84 170 PRO A N 1
ATOM 1345 C CA . PRO A 1 170 ? -32.058 -28.736 66.109 1.00 49.84 170 PRO A CA 1
ATOM 1346 C C . PRO A 1 170 ? -32.923 -28.311 64.908 1.00 49.84 170 PRO A C 1
ATOM 1348 O O . PRO A 1 170 ? -32.414 -28.253 63.795 1.00 49.84 170 PRO A O 1
ATOM 1351 N N . LEU A 1 171 ? -34.210 -27.991 65.101 1.00 48.62 171 LEU A N 1
ATOM 1352 C CA . LEU A 1 171 ? -35.124 -27.598 64.012 1.00 48.62 171 LEU A CA 1
ATOM 1353 C C . LEU A 1 171 ? -35.085 -26.096 63.675 1.00 48.62 171 LEU A C 1
ATOM 1355 O O . LEU A 1 171 ? -35.570 -25.696 62.622 1.00 48.62 171 LEU A O 1
ATOM 1359 N N . LEU A 1 172 ? -34.488 -25.268 64.540 1.00 47.84 172 LEU A N 1
ATOM 1360 C CA . LEU A 1 172 ? -34.381 -23.810 64.362 1.00 47.84 172 LEU A CA 1
ATOM 1361 C C . LEU A 1 172 ? -32.982 -23.339 63.936 1.00 47.84 172 LEU A C 1
ATOM 1363 O O . LEU A 1 172 ? -32.793 -22.164 63.639 1.00 47.84 172 LEU A O 1
ATOM 1367 N N . THR A 1 173 ? -32.000 -24.241 63.861 1.00 48.22 173 THR A N 1
ATOM 1368 C CA . THR A 1 173 ? -30.624 -23.927 63.448 1.00 48.22 173 THR A CA 1
ATOM 1369 C C . THR A 1 173 ? -30.274 -24.638 62.140 1.00 48.22 173 THR A C 1
ATOM 1371 O O . THR A 1 173 ? -29.371 -25.464 62.060 1.00 48.22 173 THR A O 1
ATOM 1374 N N . GLY A 1 174 ? -30.975 -24.272 61.063 1.00 47.88 174 GLY A N 1
ATOM 1375 C CA . GLY A 1 174 ? -30.645 -24.651 59.678 1.00 47.88 174 GLY A CA 1
ATOM 1376 C C . GLY A 1 174 ? -29.309 -24.090 59.159 1.00 47.88 174 GLY A C 1
ATOM 1377 O O . GLY A 1 174 ? -29.107 -23.999 57.956 1.00 47.88 174 GLY A O 1
ATOM 1378 N N . THR A 1 175 ? -28.397 -23.690 60.046 1.00 52.22 175 THR A N 1
ATOM 1379 C CA . THR A 1 175 ? -27.114 -23.056 59.728 1.00 52.22 175 THR A CA 1
ATOM 1380 C C . THR A 1 175 ? -25.994 -24.061 59.478 1.00 52.22 175 THR A C 1
ATOM 1382 O O . THR A 1 175 ? -25.055 -23.732 58.766 1.00 52.22 175 THR A O 1
ATOM 1385 N N . ARG A 1 176 ? -26.075 -25.293 60.000 1.00 51.94 176 ARG A N 1
ATOM 1386 C CA . ARG A 1 176 ? -24.968 -26.262 59.871 1.00 51.94 176 ARG A CA 1
ATOM 1387 C C . ARG A 1 176 ? -24.825 -26.835 58.457 1.00 51.94 176 ARG A C 1
ATOM 1389 O O . ARG A 1 176 ? -23.713 -26.952 57.974 1.00 51.94 176 ARG A O 1
ATOM 1396 N N . LYS A 1 177 ? -25.945 -27.091 57.771 1.00 55.41 177 LYS A N 1
ATOM 1397 C CA . LYS A 1 177 ? -25.946 -27.619 56.395 1.00 55.41 177 LYS A CA 1
ATOM 1398 C C . LYS A 1 177 ? -25.428 -26.596 55.373 1.00 55.41 177 LYS A C 1
ATOM 1400 O O . LYS A 1 177 ? -24.703 -26.951 54.461 1.00 55.41 177 LYS A O 1
ATOM 1405 N N . VAL A 1 178 ? -25.730 -25.313 55.595 1.00 56.28 178 VAL A N 1
ATOM 1406 C CA . VAL A 1 178 ? -25.264 -24.204 54.744 1.00 56.28 178 VAL A CA 1
ATOM 1407 C C . VAL A 1 178 ? -23.751 -23.999 54.856 1.00 56.28 178 VAL A C 1
ATOM 1409 O O . VAL A 1 178 ? -23.123 -23.598 53.885 1.00 56.28 178 VAL A O 1
ATOM 1412 N N . VAL A 1 179 ? -23.150 -24.270 56.018 1.00 58.41 179 VAL A N 1
ATOM 1413 C CA . VAL A 1 179 ? -21.694 -24.140 56.199 1.00 58.41 179 VAL A CA 1
ATOM 1414 C C . VAL A 1 179 ? -20.947 -25.243 55.447 1.00 58.41 179 VAL A C 1
ATOM 1416 O O . VAL A 1 179 ? -19.983 -24.931 54.753 1.00 58.41 179 VAL A O 1
ATOM 1419 N N . ASP A 1 180 ? -21.435 -26.485 55.505 1.00 65.00 180 ASP A N 1
ATOM 1420 C CA . ASP A 1 180 ? -20.836 -27.609 54.772 1.00 65.00 180 ASP A CA 1
ATOM 1421 C C . ASP A 1 180 ? -20.952 -27.400 53.243 1.00 65.00 180 ASP A C 1
ATOM 1423 O O . ASP A 1 180 ? -19.961 -27.524 52.523 1.00 65.00 180 ASP A O 1
ATOM 1427 N N . ASP A 1 181 ? -22.114 -26.944 52.753 1.00 68.88 181 ASP A N 1
ATOM 1428 C CA . ASP A 1 181 ? -22.332 -26.640 51.327 1.00 68.88 181 ASP A CA 1
ATOM 1429 C C . ASP A 1 181 ? -21.435 -25.483 50.824 1.00 68.88 181 ASP A C 1
ATOM 1431 O O . ASP A 1 181 ? -20.989 -25.469 49.673 1.00 68.88 181 ASP A O 1
ATOM 1435 N N . VAL A 1 182 ? -21.146 -24.496 51.682 1.00 70.94 182 VAL A N 1
ATOM 1436 C CA . VAL A 1 182 ? -20.265 -23.363 51.352 1.00 70.94 182 VAL A CA 1
ATOM 1437 C C . VAL A 1 182 ? -18.801 -23.795 51.266 1.00 70.94 182 VAL A C 1
ATOM 1439 O O . VAL A 1 182 ? -18.065 -23.277 50.421 1.00 70.94 182 VAL A O 1
ATOM 1442 N N . ASP A 1 183 ? -18.356 -24.725 52.107 1.00 77.06 183 ASP A N 1
ATOM 1443 C CA . ASP A 1 183 ? -16.972 -25.199 52.085 1.00 77.06 183 ASP A CA 1
ATOM 1444 C C . ASP A 1 183 ? -16.705 -26.152 50.904 1.00 77.06 183 ASP A C 1
ATOM 1446 O O . ASP A 1 183 ? -15.657 -26.035 50.258 1.00 77.06 183 ASP A O 1
ATOM 1450 N N . ASP A 1 184 ? -17.688 -26.967 50.507 1.00 78.06 184 ASP A N 1
ATOM 1451 C CA . ASP A 1 184 ? -17.635 -27.765 49.271 1.00 78.06 184 ASP A CA 1
ATOM 1452 C C . ASP A 1 184 ? -17.628 -26.882 48.008 1.00 78.06 184 ASP A C 1
ATOM 1454 O O . ASP A 1 184 ? -16.876 -27.123 47.050 1.00 78.06 184 ASP A O 1
ATOM 1458 N N . LEU A 1 185 ? -18.407 -25.793 48.012 1.00 82.38 185 LEU A N 1
ATOM 1459 C CA . LEU A 1 185 ? -18.417 -24.824 46.915 1.00 82.38 185 LEU A CA 1
ATOM 1460 C C . LEU A 1 185 ? -17.063 -24.107 46.787 1.00 82.38 185 LEU A C 1
ATOM 1462 O O . LEU A 1 185 ? -16.534 -23.973 45.680 1.00 82.38 185 LEU A O 1
ATOM 1466 N N . LYS A 1 186 ? -16.452 -23.698 47.907 1.00 83.31 186 LYS A N 1
ATOM 1467 C CA . LYS A 1 186 ? -15.102 -23.107 47.911 1.00 83.31 186 LYS A CA 1
ATOM 1468 C C . LYS A 1 186 ? -14.056 -24.080 47.376 1.00 83.31 186 LYS A C 1
ATOM 1470 O O . LYS A 1 186 ? -13.214 -23.671 46.577 1.00 83.31 186 LYS A O 1
ATOM 1475 N N . ALA A 1 187 ? -14.104 -25.350 47.782 1.00 86.00 187 ALA A N 1
ATOM 1476 C CA . ALA A 1 187 ? -13.174 -26.367 47.294 1.00 86.00 187 ALA A CA 1
ATOM 1477 C C . ALA A 1 187 ? -13.271 -26.534 45.767 1.00 86.00 187 ALA A C 1
ATOM 1479 O O . ALA A 1 187 ? -12.252 -26.595 45.073 1.00 86.00 187 ALA A O 1
ATOM 1480 N N . THR A 1 188 ? -14.494 -26.506 45.237 1.00 89.56 188 THR A N 1
ATOM 1481 C CA . THR A 1 188 ? -14.764 -26.604 43.797 1.00 89.56 188 THR A CA 1
ATOM 1482 C C . THR A 1 188 ? -14.231 -25.389 43.032 1.00 89.56 188 THR A C 1
ATOM 1484 O O . THR A 1 188 ? -13.529 -25.551 42.032 1.00 89.56 188 THR A O 1
ATOM 1487 N N . ILE A 1 189 ? -14.478 -24.173 43.532 1.00 88.75 189 ILE A N 1
ATOM 1488 C CA . ILE A 1 189 ? -13.991 -22.926 42.917 1.00 88.75 189 ILE A CA 1
ATOM 1489 C C . ILE A 1 189 ? -12.457 -22.884 42.896 1.00 88.75 189 ILE A C 1
ATOM 1491 O O . ILE A 1 189 ? -11.859 -22.539 41.876 1.00 88.75 189 ILE A O 1
ATOM 1495 N N . VAL A 1 190 ? -11.798 -23.280 43.990 1.00 87.56 190 VAL A N 1
ATOM 1496 C CA . VAL A 1 190 ? -10.328 -23.318 44.067 1.00 87.56 190 VAL A CA 1
ATOM 1497 C C . VAL A 1 190 ? -9.746 -24.341 43.088 1.00 87.56 190 VAL A C 1
ATOM 1499 O O . VAL A 1 190 ? -8.729 -24.065 42.449 1.00 87.56 190 VAL A O 1
ATOM 1502 N N . SER A 1 191 ? -10.390 -25.501 42.925 1.00 85.56 191 SER A N 1
ATOM 1503 C CA . SER A 1 191 ? -9.980 -26.502 41.934 1.00 85.56 191 SER A CA 1
ATOM 1504 C C . SER A 1 191 ? -10.096 -25.963 40.506 1.00 85.56 191 SER A C 1
ATOM 1506 O O . SER A 1 191 ? -9.162 -26.103 39.719 1.00 85.56 191 SER A O 1
ATOM 1508 N N . GLN A 1 192 ? -11.210 -25.306 40.177 1.00 85.56 192 GLN A N 1
ATOM 1509 C CA . GLN A 1 192 ? -11.439 -24.737 38.846 1.00 85.56 192 GLN A CA 1
ATOM 1510 C C . GLN A 1 192 ? -10.469 -23.592 38.529 1.00 85.56 192 GLN A C 1
ATOM 1512 O O . GLN A 1 192 ? -9.934 -23.529 37.425 1.00 85.56 192 GLN A O 1
ATOM 1517 N N . ALA A 1 193 ? -10.176 -22.725 39.500 1.00 82.69 193 ALA A N 1
ATOM 1518 C CA . ALA A 1 193 ? -9.211 -21.641 39.327 1.00 82.69 193 ALA A CA 1
ATOM 1519 C C . ALA A 1 193 ? -7.791 -22.163 39.035 1.00 82.69 193 ALA A C 1
ATOM 1521 O O . ALA A 1 193 ? -7.096 -21.614 38.180 1.00 82.69 193 ALA A O 1
ATOM 1522 N N . ARG A 1 194 ? -7.373 -23.254 39.694 1.00 82.44 194 ARG A N 1
ATOM 1523 C CA . ARG A 1 194 ? -6.078 -23.908 39.428 1.00 82.44 194 ARG A CA 1
ATOM 1524 C C . ARG A 1 194 ? -6.017 -24.537 38.038 1.00 82.44 194 ARG A C 1
ATOM 1526 O O . ARG A 1 194 ? -4.993 -24.421 37.370 1.00 82.44 194 ARG A O 1
ATOM 1533 N N . GLU A 1 195 ? -7.102 -25.164 37.592 1.00 82.06 195 GLU A N 1
ATOM 1534 C CA . GLU A 1 195 ? -7.191 -25.753 36.251 1.00 82.06 195 GLU A CA 1
ATOM 1535 C C . GLU A 1 195 ? -7.088 -24.670 35.162 1.00 82.06 195 GLU A C 1
ATOM 1537 O O . GLU A 1 195 ? -6.342 -24.820 34.196 1.00 82.06 195 GLU A O 1
ATOM 1542 N N . ILE A 1 196 ? -7.762 -23.528 35.353 1.00 81.62 196 ILE A N 1
ATOM 1543 C CA . ILE A 1 196 ? -7.699 -22.386 34.429 1.00 81.62 196 ILE A CA 1
ATOM 1544 C C . ILE A 1 196 ? -6.286 -21.790 34.376 1.00 81.62 196 ILE A C 1
ATOM 1546 O O . ILE A 1 196 ? -5.790 -21.519 33.284 1.00 81.62 196 ILE A O 1
ATOM 1550 N N . ALA A 1 197 ? -5.620 -21.617 35.522 1.00 78.19 197 ALA A N 1
ATOM 1551 C CA . ALA A 1 197 ? -4.240 -21.123 35.569 1.00 78.19 197 ALA A CA 1
ATOM 1552 C C . ALA A 1 197 ? -3.271 -22.064 34.828 1.00 78.19 197 ALA A C 1
ATOM 1554 O O . ALA A 1 197 ? -2.435 -21.617 34.041 1.00 78.19 197 ALA A O 1
ATOM 1555 N N . ARG A 1 198 ? -3.451 -23.384 34.988 1.00 79.06 198 ARG A N 1
ATOM 1556 C CA . ARG A 1 198 ? -2.673 -24.401 34.267 1.00 79.06 198 ARG A CA 1
ATOM 1557 C C . ARG A 1 198 ? -2.886 -24.331 32.753 1.00 79.06 198 ARG A C 1
ATOM 1559 O O . ARG A 1 198 ? -1.917 -24.400 32.002 1.00 79.06 198 ARG A O 1
ATOM 1566 N N . LEU A 1 199 ? -4.132 -24.182 32.303 1.00 79.06 199 LEU A N 1
ATOM 1567 C CA . LEU A 1 199 ? -4.472 -24.080 30.878 1.00 79.06 199 LEU A CA 1
ATOM 1568 C C . LEU A 1 199 ? -3.968 -22.781 30.236 1.00 79.06 199 LEU A C 1
ATOM 1570 O O . LEU A 1 199 ? -3.663 -22.771 29.047 1.00 79.06 199 LEU A O 1
ATOM 1574 N N . LYS A 1 200 ? -3.842 -21.701 31.014 1.00 79.69 200 LYS A N 1
ATOM 1575 C CA . LYS A 1 200 ? -3.297 -20.416 30.553 1.00 79.69 200 LYS A CA 1
ATOM 1576 C C . LYS A 1 200 ? -1.766 -20.355 30.528 1.00 79.69 200 LYS A C 1
ATOM 1578 O O . LYS A 1 200 ? -1.216 -19.331 30.140 1.00 79.69 200 LYS A O 1
ATOM 1583 N N . GLY A 1 201 ? -1.068 -21.426 30.920 1.00 66.06 201 GLY A N 1
ATOM 1584 C CA . GLY A 1 201 ? 0.398 -21.434 30.987 1.00 66.06 201 GLY A CA 1
ATOM 1585 C C . GLY A 1 201 ? 0.968 -20.552 32.104 1.00 66.06 201 GLY A C 1
ATOM 1586 O O . GLY A 1 201 ? 2.180 -20.381 32.189 1.00 66.06 201 GLY A O 1
ATOM 1587 N N . GLU A 1 202 ? 0.114 -20.040 32.993 1.00 60.16 202 GLU A N 1
ATOM 1588 C CA . GLU A 1 202 ? 0.480 -19.302 34.202 1.00 60.16 202 GLU A CA 1
ATOM 1589 C C . GLU A 1 202 ? 0.803 -20.317 35.306 1.00 60.16 202 GLU A C 1
ATOM 1591 O O . GLU A 1 202 ? 0.096 -20.460 36.302 1.00 60.16 202 GLU A O 1
ATOM 1596 N N . SER A 1 203 ? 1.849 -21.112 35.092 1.00 52.62 203 SER A N 1
ATOM 1597 C CA . SER A 1 203 ? 2.445 -21.877 36.186 1.00 52.62 203 SER A CA 1
ATOM 1598 C C . SER A 1 203 ? 3.418 -20.952 36.910 1.00 52.62 203 SER A C 1
ATOM 1600 O O . SER A 1 203 ? 4.343 -20.437 36.282 1.00 52.62 203 SER A O 1
ATOM 1602 N N . ALA A 1 204 ? 3.177 -20.717 38.201 1.00 52.25 204 ALA A N 1
ATOM 1603 C CA . ALA A 1 204 ? 4.225 -20.265 39.113 1.00 52.25 204 ALA A CA 1
ATOM 1604 C C . ALA A 1 204 ? 5.365 -21.294 39.168 1.00 52.25 204 ALA A C 1
ATOM 1606 O O . ALA A 1 204 ? 5.059 -22.507 39.056 1.00 52.25 204 ALA A O 1
#

pLDDT: mean 83.04, std 18.33, range [39.22, 98.62]

Sequence (204 aa):
MLDAIDEAHIKRLNEENERGGEAREVVASVARTLDVVLGDTGIGQSMWDPANMRRVVCAAEALRNDLAKANESVDEVCEKYLTLVEERDELRAKHDTTCDLLRHEYERANAAIEREETADEAAAEIGQYARQLERERDNYKRAYEAKPARMVVNHPPIQAQNRPDAALWPLLTGTRKVVDDVDDLKATIVSQAREIARLKGESA

Radius of gyration: 56.89 Å; chains: 1; bounding box: 94×52×164 Å

Organism: NCBI:txid284028

Foldseek 3Di: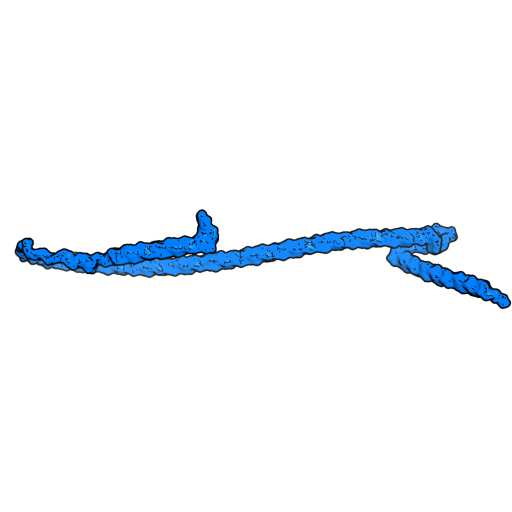
DDPPVVVVVVVVVVVVVVVVVVVVVVLVVLCVVLVQDQDPPDPPDDSPPPVSSVSSVVSVVVVVVVVVVVVVVVVVVVVVVVVVVVVVVVVVVVVVVVVVVVVVVVVVVVVVVVVVVVVVVVVVVVVVVVVVVVVVVVVVVVVVVPPPDDDDPPDDDDDPDDDDDPPPVVVPCPPPVVVVVVVVVVVVVVVVVVVVCVVVVVDD